Protein AF-A0A1Z5JKB7-F1 (afdb_monomer_lite)

Foldseek 3Di:
DPPPVVVVVVPPDDPDPPPDDDDDDDDDDDDDDDDDPPPPDLFKFKFPPFQKTWDDKDKFWQAPPDDPPDDPGRDGHLKDWAFIKMKIKTKMFGAAKAPFFKWKWKKKDDPDQWDIDTQGQGHRPLPQPQKDFDPPDRQDDPNIGGGHMIMGIDIDTTHHGPDPDTDIDRIDMWMAMDRDSPDQARDRMIIPDPRHPDPDDDDDDDDPPPPCPVVNVVVCVVVVVVVVVVVVVVVVVVVVVVVVVVPPPDPPDDDDDDDDDDDDDDDDDDDDDDDDDDDDDDDD

Structure (mmCIF, N/CA/C/O backbone):
data_AF-A0A1Z5JKB7-F1
#
_entry.id   AF-A0A1Z5JKB7-F1
#
loop_
_atom_site.group_PDB
_atom_site.id
_atom_site.type_symbol
_atom_site.label_atom_id
_atom_site.label_alt_id
_atom_site.label_comp_id
_atom_site.label_asym_id
_atom_site.label_entity_id
_atom_site.label_seq_id
_atom_site.pdbx_PDB_ins_code
_atom_site.Cartn_x
_atom_site.Cartn_y
_atom_site.Cartn_z
_atom_site.occupancy
_atom_site.B_iso_or_equiv
_atom_site.auth_seq_id
_atom_site.auth_comp_id
_atom_site.auth_asym_id
_atom_site.auth_atom_id
_atom_site.pdbx_PDB_model_num
ATOM 1 N N . MET A 1 1 ? -33.210 53.120 20.279 1.00 45.72 1 MET A N 1
ATOM 2 C CA . MET A 1 1 ? -31.983 52.308 20.091 1.00 45.72 1 MET A CA 1
ATOM 3 C C . MET A 1 1 ? -32.194 50.832 20.483 1.00 45.72 1 MET A C 1
ATOM 5 O O . MET A 1 1 ? -31.422 50.298 21.261 1.00 45.72 1 MET A O 1
ATOM 9 N N . LYS A 1 2 ? -33.222 50.142 19.957 1.00 41.69 2 LYS A N 1
ATOM 10 C CA . LYS A 1 2 ? -33.449 48.694 20.209 1.00 41.69 2 LYS A CA 1
ATOM 11 C C . LYS A 1 2 ? -33.305 47.807 18.960 1.00 41.69 2 LYS A C 1
ATOM 13 O O . LYS A 1 2 ? -33.283 46.594 19.084 1.00 41.69 2 LYS A O 1
ATOM 18 N N . PHE A 1 3 ? -33.126 48.397 17.776 1.00 38.72 3 PHE A N 1
ATOM 19 C CA . PHE A 1 3 ? -33.040 47.658 16.507 1.00 38.72 3 PHE A CA 1
ATOM 20 C C . PHE A 1 3 ? -31.617 47.275 16.073 1.00 38.72 3 PHE A C 1
ATOM 22 O O . PHE A 1 3 ? -31.457 46.490 15.149 1.00 38.72 3 PHE A O 1
ATOM 29 N N . VAL A 1 4 ? -30.575 47.783 16.742 1.00 44.25 4 VAL A N 1
ATOM 30 C CA . VAL A 1 4 ? -29.177 47.506 16.351 1.00 44.25 4 VAL A CA 1
ATOM 31 C C . VAL A 1 4 ? -28.649 46.206 16.978 1.00 44.25 4 VAL A C 1
ATOM 33 O O . VAL A 1 4 ? -27.762 45.572 16.422 1.00 44.25 4 VAL A O 1
ATOM 36 N N . HIS A 1 5 ? -29.237 45.744 18.087 1.00 38.50 5 HIS A N 1
ATOM 37 C CA . HIS A 1 5 ? -28.799 44.513 18.761 1.00 38.50 5 HIS A CA 1
ATOM 38 C C . HIS A 1 5 ? -29.350 43.215 18.144 1.00 38.50 5 HIS A C 1
ATOM 40 O O . HIS A 1 5 ? -28.781 42.156 18.379 1.00 38.50 5 HIS A O 1
ATOM 46 N N . GLN A 1 6 ? -30.405 43.270 17.321 1.00 39.75 6 GLN A N 1
ATOM 47 C CA . GLN A 1 6 ? -30.942 42.074 16.651 1.00 39.75 6 GLN A CA 1
ATOM 48 C C . GLN A 1 6 ? -30.255 41.755 15.314 1.00 39.75 6 GLN A C 1
ATOM 50 O O . GLN A 1 6 ? -30.327 40.621 14.853 1.00 39.75 6 GLN A O 1
ATOM 55 N N . ALA A 1 7 ? -29.542 42.714 14.715 1.00 39.81 7 ALA A N 1
ATOM 56 C CA . ALA A 1 7 ? -28.828 42.494 13.455 1.00 39.81 7 ALA A CA 1
ATOM 57 C C . ALA A 1 7 ? -27.469 41.792 13.641 1.00 39.81 7 ALA A C 1
ATOM 59 O O . ALA A 1 7 ? -26.985 41.153 12.713 1.00 39.81 7 ALA A O 1
ATOM 60 N N . LEU A 1 8 ? -26.864 41.866 14.834 1.00 39.97 8 LEU A N 1
ATOM 61 C CA . LEU A 1 8 ? -25.552 41.261 15.095 1.00 39.97 8 LEU A CA 1
ATOM 62 C C . LEU A 1 8 ? -25.612 39.776 15.490 1.00 39.97 8 LEU A C 1
ATOM 64 O O . LEU A 1 8 ? -24.613 39.081 15.343 1.00 39.97 8 LEU A O 1
ATOM 68 N N . LEU A 1 9 ? -26.768 39.263 15.931 1.00 37.25 9 LEU A N 1
ATOM 69 C CA . LEU A 1 9 ? -26.901 37.854 16.332 1.00 37.25 9 LEU A CA 1
ATOM 70 C C . LEU A 1 9 ? -27.217 36.887 15.173 1.00 37.25 9 LEU A C 1
ATOM 72 O O . LEU A 1 9 ? -27.186 35.679 15.374 1.00 37.25 9 LEU A O 1
ATOM 76 N N . SER A 1 10 ? -27.496 37.385 13.963 1.00 41.38 10 SER A N 1
ATOM 77 C CA . SER A 1 10 ? -27.829 36.540 12.799 1.00 41.38 10 SER A CA 1
ATOM 78 C C . SER A 1 10 ? -26.633 36.229 11.881 1.00 41.38 10 SER A C 1
ATOM 80 O O . SER A 1 10 ? -26.788 35.527 10.889 1.00 41.38 10 SER A O 1
ATOM 82 N N . LEU A 1 11 ? -25.425 36.707 12.208 1.00 39.72 11 LEU A N 1
ATOM 83 C CA . LEU A 1 11 ? -24.223 36.557 11.369 1.00 39.72 11 LEU A CA 1
ATOM 84 C C . LEU A 1 11 ? -23.353 35.326 11.719 1.00 39.72 11 LEU A C 1
ATOM 86 O O . LEU A 1 11 ? -22.200 35.262 11.308 1.00 39.72 11 LEU A O 1
ATOM 90 N N . VAL A 1 12 ? -23.862 34.358 12.495 1.00 44.09 12 VAL A N 1
ATOM 91 C CA . VAL A 1 12 ? -23.062 33.203 12.977 1.00 44.09 12 VAL A CA 1
ATOM 92 C C . VAL A 1 12 ? -23.549 31.842 12.451 1.00 44.09 12 VAL A C 1
ATOM 94 O O . VAL A 1 12 ? -22.922 30.823 12.716 1.00 44.09 12 VAL A O 1
ATOM 97 N N . VAL A 1 13 ? -24.594 31.773 11.619 1.00 44.12 13 VAL A N 1
ATOM 98 C CA . VAL A 1 13 ? -25.045 30.485 11.051 1.00 44.12 13 VAL A CA 1
ATOM 99 C C . VAL A 1 13 ? -25.130 30.557 9.531 1.00 44.12 13 VAL A C 1
ATOM 101 O O . VAL A 1 13 ? -26.194 30.744 8.954 1.00 44.12 13 VAL A O 1
ATOM 104 N N . LEU A 1 14 ? -23.984 30.396 8.872 1.00 37.66 14 LEU A N 1
ATOM 105 C CA . LEU A 1 14 ? -23.926 30.026 7.458 1.00 37.66 14 LEU A CA 1
ATOM 106 C C . LEU A 1 14 ? -22.714 29.119 7.234 1.00 37.66 14 LEU A C 1
ATOM 108 O O . LEU A 1 14 ? -21.674 29.511 6.713 1.00 37.66 14 LEU A O 1
ATOM 112 N N . VAL A 1 15 ? -22.867 27.869 7.673 1.00 38.03 15 VAL A N 1
ATOM 113 C CA . VAL A 1 15 ? -22.091 26.748 7.142 1.00 38.03 15 VAL A CA 1
ATOM 114 C C . VAL A 1 15 ? -22.583 26.548 5.710 1.00 38.03 15 VAL A C 1
ATOM 116 O O . VAL A 1 15 ? -23.653 25.987 5.486 1.00 38.03 15 VAL A O 1
ATOM 119 N N . VAL A 1 16 ? -21.850 27.083 4.733 1.00 37.47 16 VAL A N 1
ATOM 120 C CA . VAL A 1 16 ? -22.107 26.798 3.319 1.00 37.47 16 VAL A CA 1
ATOM 121 C C . VAL A 1 16 ? -21.547 25.414 3.021 1.00 37.47 16 VAL A C 1
ATOM 123 O O . VAL A 1 16 ? -20.343 25.231 2.850 1.00 37.47 16 VAL A O 1
ATOM 126 N N . SER A 1 17 ? -22.440 24.435 2.938 1.00 37.09 17 SER A N 1
ATOM 127 C CA . SER A 1 17 ? -22.201 23.180 2.235 1.00 37.09 17 SER A CA 1
ATOM 128 C C . SER A 1 17 ? -22.034 23.500 0.747 1.00 37.09 17 SER A C 1
ATOM 130 O O . SER A 1 17 ? -23.018 23.698 0.035 1.00 37.09 17 SER A O 1
ATOM 132 N N . VAL A 1 18 ? -20.798 23.593 0.256 1.00 34.19 18 VAL A N 1
ATOM 133 C CA . VAL A 1 18 ? -20.542 23.665 -1.189 1.00 34.19 18 VAL A CA 1
ATOM 134 C C . VAL A 1 18 ? -20.738 22.264 -1.767 1.00 34.19 18 VAL A C 1
ATOM 136 O O . VAL A 1 18 ? -19.833 21.437 -1.756 1.00 34.19 18 VAL A O 1
ATOM 139 N N . SER A 1 19 ? -21.947 21.991 -2.259 1.00 33.25 19 SER A N 1
ATOM 140 C CA . SER A 1 19 ? -22.197 20.914 -3.217 1.00 33.25 19 SER A CA 1
ATOM 141 C C . SER A 1 19 ? -21.976 21.488 -4.616 1.00 33.25 19 SER A C 1
ATOM 143 O O . SER A 1 19 ? -22.809 22.226 -5.143 1.00 33.25 19 SER A O 1
ATOM 145 N N . GLY A 1 20 ? -20.799 21.227 -5.182 1.00 29.25 20 GLY A N 1
ATOM 146 C CA . GLY A 1 20 ? -20.471 21.591 -6.556 1.00 29.25 20 GLY A CA 1
ATOM 147 C C . GLY A 1 20 ? -21.131 20.619 -7.528 1.00 29.25 20 GLY A C 1
ATOM 148 O O . GLY A 1 20 ? -20.609 19.536 -7.770 1.00 29.25 20 GLY A O 1
ATOM 149 N N . ASN A 1 21 ? -22.276 21.016 -8.078 1.00 33.28 21 ASN A N 1
ATOM 150 C CA . ASN A 1 21 ? -22.885 20.400 -9.251 1.00 33.28 21 ASN A CA 1
ATOM 151 C C . ASN A 1 21 ? -22.283 21.068 -10.498 1.00 33.28 21 ASN A C 1
ATOM 153 O O . ASN A 1 21 ? -22.490 22.264 -10.692 1.00 33.28 21 ASN A O 1
ATOM 157 N N . ASN A 1 22 ? -21.534 20.333 -11.323 1.00 31.94 22 ASN A N 1
ATOM 158 C CA . ASN A 1 22 ? -20.997 20.853 -12.583 1.00 31.94 22 ASN A CA 1
ATOM 159 C C . ASN A 1 22 ? -21.476 19.995 -13.756 1.00 31.94 22 ASN A C 1
ATOM 161 O O . ASN A 1 22 ? -20.981 18.896 -13.996 1.00 31.94 22 ASN A O 1
ATOM 165 N N . ASN A 1 23 ? -22.448 20.549 -14.482 1.00 35.75 23 ASN A N 1
ATOM 166 C CA . ASN A 1 23 ? -22.837 20.115 -15.816 1.00 35.75 23 ASN A CA 1
ATOM 167 C C . ASN A 1 23 ? -21.774 20.531 -16.843 1.00 35.75 23 ASN A C 1
ATOM 169 O O . ASN A 1 23 ? -21.088 21.540 -16.687 1.00 35.75 23 ASN A O 1
ATOM 173 N N . GLY A 1 24 ? -21.645 19.703 -17.875 1.00 31.98 24 GLY A N 1
ATOM 174 C CA . GLY A 1 24 ? -20.484 19.635 -18.748 1.00 31.98 24 GLY A CA 1
ATOM 175 C C . GLY A 1 24 ? -20.291 20.753 -19.767 1.00 31.98 24 GLY A C 1
ATOM 176 O O . GLY A 1 24 ? -21.177 21.547 -20.064 1.00 31.98 24 GLY A O 1
ATOM 177 N N . TYR A 1 25 ? -19.104 20.698 -20.368 1.00 28.53 25 TYR A N 1
ATOM 178 C CA . TYR A 1 25 ? -18.805 21.200 -21.702 1.00 28.53 25 TYR A CA 1
ATOM 179 C C . TYR A 1 25 ? -17.831 20.221 -22.363 1.00 28.53 25 TYR A C 1
ATOM 181 O O . TYR A 1 25 ? -16.709 20.033 -21.897 1.00 28.53 25 TYR A O 1
ATOM 189 N N . GLY A 1 26 ? -18.291 19.564 -23.427 1.00 31.30 26 GLY A N 1
ATOM 190 C CA . GLY A 1 26 ? -17.445 18.806 -24.342 1.00 31.30 26 GLY A CA 1
ATOM 191 C C . GLY A 1 26 ? -16.949 19.684 -25.492 1.00 31.30 26 GLY A C 1
ATOM 192 O O . GLY A 1 26 ? -17.639 20.619 -25.891 1.00 31.30 26 GLY A O 1
ATOM 193 N N . ASN A 1 27 ? -15.757 19.368 -26.006 1.00 30.33 27 ASN A N 1
ATOM 194 C CA . ASN A 1 27 ? -15.405 19.258 -27.434 1.00 30.33 27 ASN A CA 1
ATOM 195 C C . ASN A 1 27 ? -13.897 18.963 -27.550 1.00 30.33 27 ASN A C 1
ATOM 197 O O . ASN A 1 27 ? -13.070 19.688 -27.011 1.00 30.33 27 ASN A O 1
ATOM 201 N N . TYR A 1 28 ? -13.535 17.764 -28.011 1.00 31.02 28 TYR A N 1
ATOM 202 C CA . TYR A 1 28 ? -13.146 17.429 -29.394 1.00 31.02 28 TYR A CA 1
ATOM 203 C C . TYR A 1 28 ? -11.836 18.082 -29.866 1.00 31.02 28 TYR A C 1
ATOM 205 O O . TYR A 1 28 ? -11.828 19.196 -30.376 1.00 31.02 28 TYR A O 1
ATOM 213 N N . TYR A 1 29 ? -10.752 17.301 -29.812 1.00 28.06 29 TYR A N 1
ATOM 214 C CA . TYR A 1 29 ? -9.720 17.288 -30.850 1.00 28.06 29 TYR A CA 1
ATOM 215 C C . TYR A 1 29 ? -9.435 15.831 -31.218 1.00 28.06 29 TYR A C 1
ATOM 217 O O . TYR A 1 29 ? -8.906 15.056 -30.425 1.00 28.06 29 TYR A O 1
ATOM 225 N N . ASN A 1 30 ? -9.865 15.468 -32.424 1.00 36.34 30 ASN A N 1
ATOM 226 C CA . ASN A 1 30 ? -9.589 14.206 -33.089 1.00 36.34 30 ASN A CA 1
ATOM 227 C C . ASN A 1 30 ? -8.333 14.403 -33.946 1.00 36.34 30 ASN A C 1
ATOM 229 O O . ASN A 1 30 ? -8.314 15.304 -34.780 1.00 36.34 30 ASN A O 1
ATOM 233 N N . ASN A 1 31 ? -7.307 13.577 -33.753 1.00 34.78 31 ASN A N 1
ATOM 234 C CA . ASN A 1 31 ? -6.288 13.350 -34.770 1.00 34.78 31 ASN A CA 1
ATOM 235 C C . ASN A 1 31 ? -5.910 11.868 -34.771 1.00 34.78 31 ASN A C 1
ATOM 237 O O . ASN A 1 31 ? -5.367 11.334 -33.806 1.00 34.78 31 ASN A O 1
ATOM 241 N N . ASN A 1 32 ? -6.250 11.230 -35.887 1.00 38.94 32 ASN A N 1
ATOM 242 C CA . ASN A 1 32 ? -5.933 9.858 -36.241 1.00 38.94 32 ASN A CA 1
ATOM 243 C C . ASN A 1 32 ? -4.420 9.614 -36.236 1.00 38.94 32 ASN A C 1
ATOM 245 O O . ASN A 1 32 ? -3.675 10.316 -36.919 1.00 38.94 32 ASN A O 1
ATOM 249 N N . GLY A 1 33 ? -3.984 8.554 -35.557 1.00 31.33 33 GLY A N 1
ATOM 250 C CA . GLY A 1 33 ? -2.608 8.077 -35.641 1.00 31.33 33 GLY A CA 1
ATOM 251 C C . GLY A 1 33 ? -2.323 6.930 -34.681 1.00 31.33 33 GLY A C 1
ATOM 252 O O . GLY A 1 33 ? -1.861 7.164 -33.577 1.00 31.33 33 GLY A O 1
ATOM 253 N N . GLN A 1 34 ? -2.559 5.705 -35.161 1.00 31.06 34 GLN A N 1
ATOM 254 C CA . GLN A 1 34 ? -2.145 4.419 -34.583 1.00 31.06 34 GLN A CA 1
ATOM 255 C C . GLN A 1 34 ? -2.860 3.969 -33.299 1.00 31.06 34 GLN A C 1
ATOM 257 O O . GLN A 1 34 ? -2.741 4.551 -32.227 1.00 31.06 34 GLN A O 1
ATOM 262 N N . SER A 1 35 ? -3.560 2.837 -33.425 1.00 35.25 35 SER A N 1
ATOM 263 C CA . SER A 1 35 ? -4.080 2.012 -32.335 1.00 35.25 35 SER A CA 1
ATOM 264 C C . SER A 1 35 ? -2.956 1.525 -31.413 1.00 35.25 35 SER A C 1
ATOM 266 O O . SER A 1 35 ? -2.527 0.378 -31.482 1.00 35.25 35 SER A O 1
ATOM 268 N N . ALA A 1 36 ? -2.498 2.386 -30.512 1.00 33.16 36 ALA A N 1
ATOM 269 C CA . ALA A 1 36 ? -2.023 1.958 -29.212 1.00 33.16 36 ALA A CA 1
ATOM 270 C C . ALA A 1 36 ? -3.269 1.842 -28.334 1.00 33.16 36 ALA A C 1
ATOM 272 O O . ALA A 1 36 ? -3.997 2.817 -28.159 1.00 33.16 36 ALA A O 1
ATOM 273 N N . SER A 1 37 ? -3.553 0.638 -27.838 1.00 32.81 37 SER A N 1
ATOM 274 C CA . SER A 1 37 ? -4.519 0.408 -26.765 1.00 32.81 37 SER A CA 1
ATOM 275 C C . SER A 1 37 ? -4.311 1.476 -25.688 1.00 32.81 37 SER A C 1
ATOM 277 O O . SER A 1 37 ? -3.350 1.392 -24.922 1.00 32.81 37 SER A O 1
ATOM 279 N N . ASN A 1 38 ? -5.191 2.479 -25.658 1.00 32.44 38 ASN A N 1
ATOM 280 C CA . ASN A 1 38 ? -5.304 3.452 -24.584 1.00 32.44 38 ASN A CA 1
ATOM 281 C C . ASN A 1 38 ? -5.567 2.639 -23.314 1.00 32.44 38 ASN A C 1
ATOM 283 O O . ASN A 1 38 ? -6.704 2.264 -23.039 1.00 32.44 38 ASN A O 1
ATOM 287 N N . LYS A 1 39 ? -4.503 2.287 -22.580 1.00 35.44 39 LYS A N 1
ATOM 288 C CA . LYS A 1 39 ? -4.610 1.799 -21.209 1.00 35.44 39 LYS A CA 1
ATOM 289 C C . LYS A 1 39 ? -5.158 2.976 -20.420 1.00 35.44 39 LYS A C 1
ATOM 291 O O . LYS A 1 39 ? -4.423 3.874 -20.017 1.00 35.44 39 LYS A O 1
ATOM 296 N N . THR A 1 40 ? -6.479 2.982 -20.327 1.00 33.78 40 THR A N 1
ATOM 297 C CA . THR A 1 40 ? -7.302 3.828 -19.484 1.00 33.78 40 THR A CA 1
ATOM 298 C C . THR A 1 40 ? -6.616 3.971 -18.133 1.00 33.78 40 THR A C 1
ATOM 300 O O . THR A 1 40 ? -6.117 2.983 -17.588 1.00 33.78 40 THR A O 1
ATOM 303 N N . TYR A 1 41 ? -6.535 5.209 -17.645 1.00 37.78 41 TYR A N 1
ATOM 304 C CA . TYR A 1 41 ? -6.107 5.555 -16.294 1.00 37.78 41 TYR A CA 1
ATOM 305 C C . TYR A 1 41 ? -6.546 4.460 -15.319 1.00 37.78 41 TYR A C 1
ATOM 307 O O . TYR A 1 41 ? -7.733 4.159 -15.261 1.00 37.78 41 TYR A O 1
ATOM 315 N N . SER A 1 42 ? -5.585 3.820 -14.644 1.00 48.53 42 SER A N 1
ATOM 316 C CA . SER A 1 42 ? -5.836 2.712 -13.717 1.00 48.53 42 SER A CA 1
ATOM 317 C C . SER A 1 42 ? -6.848 3.165 -12.670 1.00 48.53 42 SER A C 1
ATOM 319 O O . SER A 1 42 ? -6.487 3.878 -11.737 1.00 48.53 42 SER A O 1
ATOM 321 N N . GLU A 1 43 ? -8.110 2.789 -12.854 1.00 61.12 43 GLU A N 1
ATOM 322 C CA . GLU A 1 43 ? -9.184 3.107 -11.926 1.00 61.12 43 GLU A CA 1
ATOM 323 C C . GLU A 1 43 ? -8.841 2.479 -10.574 1.00 61.12 43 GLU A C 1
ATOM 325 O O . GLU A 1 43 ? -8.573 1.280 -10.479 1.00 61.12 43 GLU A O 1
ATOM 330 N N . PHE A 1 44 ? -8.773 3.316 -9.541 1.00 73.25 44 PHE A N 1
ATOM 331 C CA . PHE A 1 44 ? -8.608 2.857 -8.172 1.00 73.25 44 PHE A CA 1
ATOM 332 C C . PHE A 1 44 ? -9.892 2.137 -7.754 1.00 73.25 44 PHE A C 1
ATOM 334 O O . PHE A 1 44 ? -10.972 2.727 -7.781 1.00 73.25 44 PHE A O 1
ATOM 341 N N . SER A 1 45 ? -9.775 0.858 -7.406 1.00 78.50 45 SER A N 1
ATOM 342 C CA . SER A 1 45 ? -10.905 0.015 -7.015 1.00 78.50 45 SER A CA 1
ATOM 343 C C . SER A 1 45 ? -10.627 -0.618 -5.665 1.00 78.50 45 SER A C 1
ATOM 345 O O . SER A 1 45 ? -9.524 -1.099 -5.433 1.00 78.50 45 SER A O 1
ATOM 347 N N . VAL A 1 46 ? -11.637 -0.687 -4.807 1.00 83.12 46 VAL A N 1
ATOM 348 C CA . VAL A 1 46 ? -11.556 -1.296 -3.472 1.00 83.12 46 VAL A CA 1
ATOM 349 C C . VAL A 1 46 ? -12.524 -2.469 -3.369 1.00 83.12 46 VAL A C 1
ATOM 351 O O . VAL A 1 46 ? -13.535 -2.491 -4.071 1.00 83.12 46 VAL A O 1
ATOM 354 N N . CYS A 1 47 ? -12.225 -3.448 -2.516 1.00 82.75 47 CYS A N 1
ATOM 355 C CA . CYS A 1 47 ? -13.190 -4.499 -2.188 1.00 82.75 47 CYS A CA 1
ATOM 356 C C . CYS A 1 47 ? -14.418 -3.879 -1.489 1.00 82.75 47 CYS A C 1
ATOM 358 O O . CYS A 1 47 ? -14.263 -3.046 -0.597 1.00 82.75 47 CYS A O 1
ATOM 360 N N . SER A 1 48 ? -15.632 -4.269 -1.888 1.00 78.81 48 SER A N 1
ATOM 361 C CA . SER A 1 48 ? -16.874 -3.840 -1.229 1.00 78.81 48 SER A CA 1
ATOM 362 C C . SER A 1 48 ? -17.062 -4.536 0.120 1.00 78.81 48 SER A C 1
ATOM 364 O O . SER A 1 48 ? -16.641 -5.679 0.272 1.00 78.81 48 SER A O 1
ATOM 366 N N . ASP A 1 49 ? -17.738 -3.871 1.063 1.00 77.38 49 ASP A N 1
ATOM 367 C CA . ASP A 1 49 ? -18.122 -4.426 2.373 1.00 77.38 49 ASP A CA 1
ATOM 368 C C . ASP A 1 49 ? -16.966 -5.067 3.167 1.00 77.38 49 ASP A C 1
ATOM 370 O O . ASP A 1 49 ? -17.136 -6.075 3.850 1.00 77.38 49 ASP A O 1
ATOM 374 N N . SER A 1 50 ? -15.776 -4.464 3.098 1.00 87.62 50 SER A N 1
ATOM 375 C CA . SER A 1 50 ? -14.580 -4.945 3.788 1.00 87.62 50 SER A CA 1
ATOM 376 C C . SER A 1 50 ? -14.434 -4.395 5.216 1.00 87.62 50 SER A C 1
ATOM 378 O O . SER A 1 50 ? -14.923 -3.312 5.550 1.00 87.62 50 SER A O 1
ATOM 380 N N . LEU A 1 51 ? -13.722 -5.138 6.073 1.00 90.56 51 LEU A N 1
ATOM 381 C CA . LEU A 1 51 ? -13.309 -4.669 7.407 1.00 90.56 51 LEU A CA 1
ATOM 382 C C . LEU A 1 51 ? -12.161 -3.656 7.322 1.00 90.56 51 LEU A C 1
ATOM 384 O O . LEU A 1 51 ? -12.033 -2.780 8.182 1.00 90.56 51 LEU A O 1
ATOM 388 N N . ILE A 1 52 ? -11.348 -3.775 6.273 1.00 94.06 52 ILE A N 1
ATOM 389 C CA . ILE A 1 52 ? -10.244 -2.885 5.945 1.00 94.06 52 ILE A CA 1
ATOM 390 C C . ILE A 1 52 ? -10.530 -2.228 4.595 1.00 94.06 52 ILE A C 1
ATOM 392 O O . ILE A 1 52 ? -10.644 -2.903 3.568 1.00 94.06 52 ILE A O 1
ATOM 396 N N . THR A 1 53 ? -10.635 -0.904 4.583 1.00 93.62 53 THR A N 1
ATOM 397 C CA . THR A 1 53 ? -10.849 -0.106 3.369 1.00 93.62 53 THR A CA 1
ATOM 398 C C . THR A 1 53 ? -9.564 0.629 3.024 1.00 93.62 53 THR A C 1
ATOM 400 O O . THR A 1 53 ? -8.991 1.307 3.872 1.00 93.62 53 THR A O 1
ATOM 403 N N . VAL A 1 54 ? -9.091 0.501 1.785 1.00 92.31 54 VAL A N 1
ATOM 404 C CA . VAL A 1 54 ? -7.982 1.324 1.288 1.00 92.31 54 VAL A CA 1
ATOM 405 C C . VAL A 1 54 ? -8.569 2.632 0.773 1.00 92.31 54 VAL A C 1
ATOM 407 O O . VAL A 1 54 ? -9.409 2.607 -0.117 1.00 92.31 54 VAL A O 1
ATOM 410 N N . ASP A 1 55 ? -8.122 3.764 1.302 1.00 89.25 55 ASP A N 1
ATOM 411 C CA . ASP A 1 55 ? -8.632 5.079 0.900 1.00 89.25 55 ASP A CA 1
ATOM 412 C C . ASP A 1 55 ? -7.749 5.720 -0.166 1.00 89.25 55 ASP A C 1
ATOM 414 O O . ASP A 1 55 ? -8.231 6.346 -1.106 1.00 89.25 55 ASP A O 1
ATOM 418 N N . GLU A 1 56 ? -6.433 5.588 -0.003 1.00 88.44 56 GLU A N 1
ATOM 419 C CA . GLU A 1 56 ? -5.449 6.186 -0.898 1.00 88.44 56 GLU A CA 1
ATOM 420 C C . GLU A 1 56 ? -4.360 5.158 -1.181 1.00 88.44 56 GLU A C 1
ATOM 422 O O . GLU A 1 56 ? -3.841 4.513 -0.269 1.00 88.44 56 GLU A O 1
ATOM 427 N N . LEU A 1 57 ? -3.991 5.022 -2.451 1.00 88.56 57 LEU A N 1
ATOM 428 C CA . LEU A 1 57 ? -2.886 4.185 -2.890 1.00 88.56 57 LEU A CA 1
ATOM 429 C C . LEU A 1 57 ? -2.148 4.913 -4.004 1.00 88.56 57 LEU A C 1
ATOM 431 O O . LEU A 1 57 ? -2.728 5.256 -5.032 1.00 88.56 57 LEU A O 1
ATOM 435 N N . SER A 1 58 ? -0.863 5.155 -3.796 1.00 86.56 58 SER A N 1
ATOM 436 C CA . SER A 1 58 ? -0.017 5.819 -4.777 1.00 86.56 58 SER A CA 1
ATOM 437 C C . SER A 1 58 ? 1.342 5.151 -4.862 1.00 86.56 58 SER A C 1
ATOM 439 O O . SER A 1 58 ? 1.847 4.559 -3.906 1.00 86.56 58 SER A O 1
ATOM 441 N N . ILE A 1 59 ? 1.930 5.254 -6.044 1.00 87.62 59 ILE A N 1
ATOM 442 C CA . ILE A 1 59 ? 3.251 4.738 -6.344 1.00 87.62 59 ILE A CA 1
ATOM 443 C C . ILE A 1 59 ? 4.027 5.793 -7.104 1.00 87.62 59 ILE A C 1
ATOM 445 O O . ILE A 1 59 ? 3.499 6.447 -8.003 1.00 87.62 59 ILE A O 1
ATOM 449 N N . THR A 1 60 ? 5.287 5.963 -6.729 1.00 87.81 60 THR A N 1
ATOM 450 C CA . THR A 1 60 ? 6.188 6.875 -7.419 1.00 87.81 60 THR A CA 1
ATOM 451 C C . THR A 1 60 ? 7.559 6.252 -7.620 1.00 87.81 60 THR A C 1
ATOM 453 O O . THR A 1 60 ? 7.953 5.355 -6.879 1.00 87.81 60 THR A O 1
ATOM 456 N N . CYS A 1 61 ? 8.293 6.734 -8.617 1.00 86.31 61 CYS A N 1
ATOM 457 C CA . CYS A 1 61 ? 9.588 6.205 -9.019 1.00 86.31 61 CYS A CA 1
ATOM 458 C C . CYS A 1 61 ? 10.659 7.288 -9.087 1.00 86.31 61 CYS A C 1
ATOM 460 O O . CYS A 1 61 ? 10.406 8.445 -9.434 1.00 86.31 61 CYS A O 1
ATOM 462 N N . ASP A 1 62 ? 11.882 6.892 -8.767 1.00 85.31 62 ASP A N 1
ATOM 463 C CA . ASP A 1 62 ? 13.107 7.667 -8.950 1.00 85.31 62 ASP A CA 1
ATOM 464 C C . ASP A 1 62 ? 13.664 7.401 -10.365 1.00 85.31 62 ASP A C 1
ATOM 466 O O . ASP A 1 62 ? 14.735 6.826 -10.526 1.00 85.31 62 ASP A O 1
ATOM 470 N N . SER A 1 63 ? 12.872 7.727 -11.399 1.00 71.00 63 SER A N 1
ATOM 471 C CA . SER A 1 63 ? 13.200 7.396 -12.794 1.00 71.00 63 SER A CA 1
ATOM 472 C C . SER A 1 63 ? 14.008 8.496 -13.484 1.00 71.00 63 SER A C 1
ATOM 474 O O . SER A 1 63 ? 13.555 9.652 -13.520 1.00 71.00 63 SER A O 1
ATOM 476 N N . PRO A 1 64 ? 15.148 8.172 -14.120 1.00 61.59 64 PRO A N 1
ATOM 477 C CA . PRO A 1 64 ? 15.872 9.105 -14.966 1.00 61.59 64 PRO A CA 1
ATOM 478 C C . PRO A 1 64 ? 15.010 9.608 -16.135 1.00 61.59 64 PRO A C 1
ATOM 480 O O . PRO A 1 64 ? 14.737 8.874 -17.085 1.00 61.59 64 PRO A O 1
ATOM 483 N N . GLY A 1 65 ? 14.569 10.871 -16.088 1.00 54.28 65 GLY A N 1
ATOM 484 C CA . GLY A 1 65 ? 13.909 11.536 -17.224 1.00 54.28 65 GLY A CA 1
ATOM 485 C C . GLY A 1 65 ? 12.601 12.279 -16.944 1.00 54.28 65 GLY A C 1
ATOM 486 O O . GLY A 1 65 ? 12.070 12.899 -17.862 1.00 54.28 65 GLY A O 1
ATOM 487 N N . THR A 1 66 ? 12.087 12.285 -15.713 1.00 47.84 66 THR A N 1
ATOM 488 C CA . THR A 1 66 ? 10.963 13.154 -15.316 1.00 47.84 66 THR A CA 1
ATOM 489 C C . THR A 1 66 ? 11.478 14.290 -14.439 1.00 47.84 66 THR A C 1
ATOM 491 O O . THR A 1 66 ? 11.686 14.139 -13.234 1.00 47.84 66 THR A O 1
ATOM 494 N N . TYR A 1 67 ? 11.767 15.425 -15.069 1.00 47.03 67 TYR A N 1
ATOM 495 C CA . TYR A 1 67 ? 12.304 16.597 -14.390 1.00 47.03 67 TYR A CA 1
ATOM 496 C C . TYR A 1 67 ? 11.229 17.277 -13.539 1.00 47.03 67 TYR A C 1
ATOM 498 O O . TYR A 1 67 ? 10.237 17.771 -14.068 1.00 47.03 67 TYR A O 1
ATOM 506 N N . TYR A 1 68 ? 11.489 17.413 -12.239 1.00 46.72 68 TYR A N 1
ATOM 507 C CA . TYR A 1 68 ? 11.025 18.590 -11.511 1.00 46.72 68 TYR A CA 1
ATOM 508 C C . TYR A 1 68 ? 12.108 19.658 -11.697 1.00 46.72 68 TYR A C 1
ATOM 510 O O . TYR A 1 68 ? 13.253 19.458 -11.278 1.00 46.72 68 TYR A O 1
ATOM 518 N N . TYR A 1 69 ? 11.786 20.734 -12.419 1.00 41.28 69 TYR A N 1
ATOM 519 C CA . TYR A 1 69 ? 12.723 21.811 -12.755 1.00 41.28 69 TYR A CA 1
ATOM 520 C C . TYR A 1 69 ? 13.547 22.237 -11.521 1.00 41.28 69 TYR A C 1
ATOM 522 O O . TYR A 1 69 ? 12.989 22.659 -10.512 1.00 41.28 69 TYR A O 1
ATOM 530 N N . GLY A 1 70 ? 14.880 22.125 -11.609 1.00 41.25 70 GLY A N 1
ATOM 531 C CA . GLY A 1 70 ? 15.816 22.804 -10.700 1.00 41.25 70 GLY A CA 1
ATOM 532 C C . GLY A 1 70 ? 16.576 21.980 -9.649 1.00 41.25 70 GLY A C 1
ATOM 533 O O . GLY A 1 70 ? 17.391 22.574 -8.953 1.00 41.25 70 GLY A O 1
ATOM 534 N N . SER A 1 71 ? 16.387 20.658 -9.508 1.00 50.78 71 SER A N 1
ATOM 535 C CA . SER A 1 71 ? 17.039 19.899 -8.407 1.00 50.78 71 SER A CA 1
ATOM 536 C C . SER A 1 71 ? 18.120 18.880 -8.799 1.00 50.78 71 SER A C 1
ATOM 538 O O . SER A 1 71 ? 18.797 18.356 -7.915 1.00 50.78 71 SER A O 1
ATOM 540 N N . GLY A 1 72 ? 18.299 18.572 -10.091 1.00 50.97 72 GLY A N 1
ATOM 541 C CA . GLY A 1 72 ? 19.308 17.603 -10.557 1.00 50.97 72 GLY A CA 1
ATOM 542 C C . GLY A 1 72 ? 19.149 16.175 -10.004 1.00 50.97 72 GLY A C 1
ATOM 543 O O . GLY A 1 72 ? 20.051 15.358 -10.166 1.00 50.97 72 GLY A O 1
ATOM 544 N N . LYS A 1 73 ? 18.027 15.869 -9.336 1.00 50.59 73 LYS A N 1
ATOM 545 C CA . LYS A 1 73 ? 17.703 14.561 -8.756 1.00 50.59 73 LYS A CA 1
ATOM 546 C C . LYS A 1 73 ? 16.327 14.128 -9.250 1.00 50.59 73 LYS A C 1
ATOM 548 O O . LYS A 1 73 ? 15.374 14.900 -9.165 1.00 50.59 73 LYS A O 1
ATOM 553 N N . TYR A 1 74 ? 16.222 12.903 -9.745 1.00 60.44 74 TYR A N 1
ATOM 554 C CA . TYR A 1 74 ? 14.958 12.311 -10.167 1.00 60.44 74 TYR A CA 1
ATOM 555 C C . TYR A 1 74 ? 14.119 12.022 -8.918 1.00 60.44 74 TYR A C 1
ATOM 557 O O . TYR A 1 74 ? 14.609 11.423 -7.970 1.00 60.44 74 TYR A O 1
ATOM 565 N N . ARG A 1 75 ? 12.904 12.569 -8.801 1.00 66.38 75 ARG A N 1
ATOM 566 C CA . ARG A 1 75 ? 12.079 12.359 -7.599 1.00 66.38 75 ARG A CA 1
ATOM 567 C C . ARG A 1 75 ? 10.600 12.326 -7.953 1.00 66.38 75 ARG A C 1
ATOM 569 O O . ARG A 1 75 ? 10.090 13.265 -8.552 1.00 66.38 75 ARG A O 1
ATOM 576 N N . ASN A 1 76 ? 9.934 11.273 -7.484 1.00 73.38 76 ASN A N 1
ATOM 577 C CA . ASN A 1 76 ? 8.483 11.105 -7.440 1.00 73.38 76 ASN A CA 1
ATOM 578 C C . ASN A 1 76 ? 7.771 11.076 -8.815 1.00 73.38 76 ASN A C 1
ATOM 580 O O . ASN A 1 76 ? 6.714 11.675 -8.982 1.00 73.38 76 ASN A O 1
ATOM 584 N N . SER A 1 77 ? 8.343 10.381 -9.800 1.00 80.06 77 SER A N 1
ATOM 585 C CA . SER A 1 77 ? 7.720 10.148 -11.110 1.00 80.06 77 SER A CA 1
ATOM 586 C C . SER A 1 77 ? 6.543 9.175 -11.026 1.00 80.06 77 SER A C 1
ATOM 588 O O . SER A 1 77 ? 6.661 8.147 -10.369 1.00 8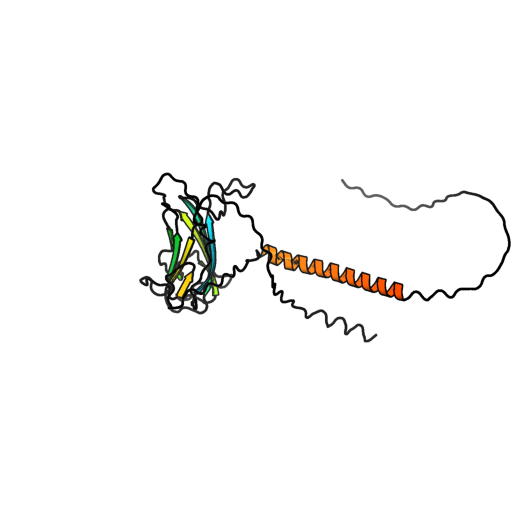0.06 77 SER A O 1
ATOM 590 N N . GLU A 1 78 ? 5.461 9.405 -11.773 1.00 79.56 78 GLU A N 1
ATOM 591 C CA . GLU A 1 78 ? 4.423 8.379 -12.007 1.00 79.56 78 GLU A CA 1
ATOM 592 C C . GLU A 1 78 ? 4.884 7.277 -12.979 1.00 79.56 78 GLU A C 1
ATOM 594 O O . GLU A 1 78 ? 4.265 6.222 -13.083 1.00 79.56 78 GLU A O 1
ATOM 599 N N . THR A 1 79 ? 5.936 7.551 -13.755 1.00 83.62 79 THR A N 1
ATOM 600 C CA . THR A 1 79 ? 6.480 6.646 -14.775 1.00 83.62 79 THR A CA 1
ATOM 601 C C . THR A 1 79 ? 7.805 6.058 -14.308 1.00 83.62 79 THR A C 1
ATOM 603 O O . THR A 1 79 ? 8.685 6.791 -13.856 1.00 83.62 79 THR A O 1
ATOM 606 N N . CYS A 1 80 ? 7.944 4.749 -14.457 1.00 85.62 80 CYS A N 1
ATOM 607 C CA . CYS A 1 80 ? 9.045 3.934 -13.967 1.00 85.62 80 CYS A CA 1
ATOM 608 C C . CYS A 1 80 ? 9.721 3.189 -15.120 1.00 85.62 80 CYS A C 1
ATOM 610 O O . CYS A 1 80 ? 9.152 3.043 -16.206 1.00 85.62 80 CYS A O 1
ATOM 612 N N . GLN A 1 81 ? 10.927 2.713 -14.851 1.00 88.62 81 GLN A N 1
ATOM 613 C CA . GLN A 1 81 ? 11.764 1.859 -15.683 1.00 88.62 81 GLN A CA 1
ATOM 614 C C . GLN A 1 81 ? 12.288 0.691 -14.834 1.00 88.62 81 GLN A C 1
ATOM 616 O O . GLN A 1 81 ? 12.214 0.715 -13.602 1.00 88.62 81 GLN A O 1
ATOM 621 N N . ALA A 1 82 ? 12.803 -0.351 -15.488 1.00 89.62 82 ALA A N 1
ATOM 622 C CA . ALA A 1 82 ? 13.460 -1.451 -14.787 1.00 89.62 82 ALA A CA 1
ATOM 623 C C . ALA A 1 82 ? 14.624 -0.936 -13.923 1.00 89.62 82 ALA A C 1
ATOM 625 O O . ALA A 1 82 ? 15.361 -0.041 -14.334 1.00 89.62 82 ALA A O 1
ATOM 626 N N . GLY A 1 83 ? 14.785 -1.502 -12.725 1.00 87.94 83 GLY A N 1
ATOM 627 C CA . GLY A 1 83 ? 15.809 -1.081 -11.766 1.00 87.94 83 GLY A CA 1
ATOM 628 C C . GLY A 1 83 ? 15.542 0.243 -11.037 1.00 87.94 83 GLY A C 1
ATOM 629 O O . GLY A 1 83 ? 16.309 0.587 -10.135 1.00 87.94 83 GLY A O 1
ATOM 630 N N . ASP A 1 84 ? 14.472 0.980 -11.362 1.00 89.31 84 ASP A N 1
ATOM 631 C CA . ASP A 1 84 ? 14.136 2.209 -10.639 1.00 89.31 84 ASP A CA 1
ATOM 632 C C . ASP A 1 84 ? 13.804 1.923 -9.172 1.00 89.31 84 ASP A C 1
ATOM 634 O O . ASP A 1 84 ? 13.164 0.921 -8.830 1.00 89.31 84 ASP A O 1
ATOM 638 N N . LYS A 1 85 ? 14.161 2.869 -8.297 1.00 90.75 85 LYS A N 1
ATOM 639 C CA . LYS A 1 85 ? 13.676 2.873 -6.917 1.00 90.75 85 LYS A CA 1
ATOM 640 C C . LYS A 1 85 ? 12.221 3.341 -6.889 1.00 90.75 85 LYS A C 1
ATOM 642 O O . LYS A 1 85 ? 11.939 4.509 -7.159 1.00 90.75 85 LYS A O 1
ATOM 647 N N . GLY A 1 86 ? 11.316 2.446 -6.519 1.00 90.12 86 GLY A N 1
ATOM 648 C CA . GLY A 1 86 ? 9.906 2.727 -6.291 1.00 90.12 86 GLY A CA 1
ATOM 649 C C . GLY A 1 86 ? 9.609 3.115 -4.841 1.00 90.12 86 GLY A C 1
ATOM 650 O O . GLY A 1 86 ? 10.333 2.752 -3.908 1.00 90.12 86 GLY A O 1
ATOM 651 N N . ARG A 1 87 ? 8.520 3.858 -4.643 1.00 91.88 87 ARG A N 1
ATOM 652 C CA . ARG A 1 87 ? 7.920 4.147 -3.338 1.00 91.88 87 ARG A CA 1
ATOM 653 C C . ARG A 1 87 ? 6.425 3.907 -3.402 1.00 91.88 87 ARG A C 1
ATOM 655 O O . ARG A 1 87 ? 5.774 4.495 -4.264 1.00 91.88 87 ARG A O 1
ATOM 662 N N . VAL A 1 88 ? 5.898 3.082 -2.504 1.00 91.56 88 VAL A N 1
ATOM 663 C CA . VAL A 1 88 ? 4.454 2.896 -2.323 1.00 91.56 88 VAL A CA 1
ATOM 664 C C . VAL A 1 88 ? 4.022 3.678 -1.096 1.00 91.56 88 VAL A C 1
ATOM 666 O O . VAL A 1 88 ? 4.641 3.570 -0.039 1.00 91.56 88 VAL A O 1
ATOM 669 N N . HIS A 1 89 ? 2.949 4.446 -1.244 1.00 93.06 89 HIS A N 1
ATOM 670 C CA . HIS A 1 89 ? 2.252 5.077 -0.137 1.00 93.06 89 HIS A CA 1
ATOM 671 C C . HIS A 1 89 ? 0.808 4.601 -0.145 1.00 93.06 89 HIS A C 1
ATOM 673 O O . HIS A 1 89 ? 0.134 4.674 -1.174 1.00 93.06 89 HIS A O 1
ATOM 679 N N . MET A 1 90 ? 0.335 4.135 1.002 1.00 93.94 90 MET A N 1
ATOM 680 C CA . MET A 1 90 ? -1.039 3.695 1.170 1.00 93.94 90 MET A CA 1
ATOM 681 C C . MET A 1 90 ? -1.616 4.267 2.455 1.00 93.94 90 MET A C 1
ATOM 683 O O . MET A 1 90 ? -0.936 4.316 3.477 1.00 93.94 90 MET A O 1
ATOM 687 N N . LYS A 1 91 ? -2.886 4.650 2.406 1.00 94.50 91 LYS A N 1
ATOM 688 C CA . LYS A 1 91 ? -3.708 4.984 3.563 1.00 94.50 91 LYS A CA 1
ATOM 689 C C . LYS A 1 91 ? -4.895 4.043 3.584 1.00 94.50 91 LYS A C 1
ATOM 691 O O . LYS A 1 91 ? -5.565 3.868 2.567 1.00 94.50 91 LYS A O 1
ATOM 696 N N . PHE A 1 92 ? -5.158 3.458 4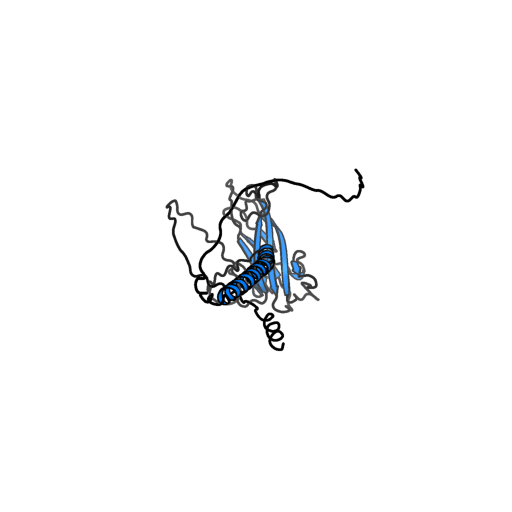.739 1.00 95.44 92 PHE A N 1
ATOM 697 C CA . PHE A 1 92 ? -6.274 2.546 4.918 1.00 95.44 92 PHE A CA 1
ATOM 698 C C . PHE A 1 92 ? -6.944 2.762 6.268 1.00 95.44 92 PHE A C 1
ATOM 700 O O . PHE A 1 92 ? -6.351 3.298 7.209 1.00 95.44 92 PHE A O 1
ATOM 707 N N . TYR A 1 93 ? -8.200 2.353 6.338 1.00 94.44 93 TYR A N 1
ATOM 708 C CA . TYR A 1 93 ? -9.042 2.432 7.511 1.00 94.44 93 TYR A CA 1
ATOM 709 C C . TYR A 1 93 ? -9.463 1.033 7.943 1.00 94.44 93 TYR A C 1
ATOM 711 O O . TYR A 1 93 ? -9.956 0.247 7.137 1.00 94.44 93 TYR A O 1
ATOM 719 N N . VAL A 1 94 ? -9.282 0.739 9.225 1.00 95.25 94 VAL A N 1
ATOM 720 C CA . VAL A 1 94 ? -9.771 -0.478 9.871 1.00 95.25 94 VAL A CA 1
ATOM 721 C C . VAL A 1 94 ? -11.044 -0.118 10.630 1.00 95.25 94 VAL A C 1
ATOM 723 O O . VAL A 1 94 ? -11.009 0.707 11.549 1.00 95.25 94 VAL A O 1
ATOM 726 N N . LYS A 1 95 ? -12.169 -0.716 10.233 1.00 90.44 95 LYS A N 1
ATOM 727 C CA . LYS A 1 95 ? -13.507 -0.370 10.733 1.00 90.44 95 LYS A CA 1
ATOM 728 C C . LYS A 1 95 ? -13.712 -0.728 12.205 1.00 90.44 95 LYS A C 1
ATOM 730 O O . LYS A 1 95 ? -14.314 0.042 12.949 1.00 90.44 95 LYS A O 1
ATOM 735 N N . GLU A 1 96 ? -13.210 -1.884 12.620 1.00 90.94 96 GLU A N 1
ATOM 736 C CA . GLU A 1 96 ? -13.350 -2.425 13.973 1.00 90.94 96 GLU A CA 1
ATOM 737 C C . GLU A 1 96 ? -12.121 -3.254 14.363 1.00 90.94 96 GLU A C 1
ATOM 739 O O . GLU A 1 96 ? -11.297 -3.586 13.517 1.00 90.94 96 GLU A O 1
ATOM 744 N N . ILE A 1 97 ? -11.970 -3.564 15.654 1.00 93.25 97 ILE A N 1
ATOM 745 C CA . ILE A 1 97 ? -10.830 -4.355 16.135 1.00 93.25 97 ILE A CA 1
ATOM 746 C C . ILE A 1 97 ? -10.923 -5.774 15.564 1.00 93.25 97 ILE A C 1
ATOM 748 O O . ILE A 1 97 ? -11.903 -6.474 15.818 1.00 93.25 97 ILE A O 1
ATOM 752 N N . ILE A 1 98 ? -9.880 -6.219 14.865 1.00 93.69 98 ILE A N 1
ATOM 753 C CA . ILE A 1 98 ? -9.802 -7.570 14.300 1.00 93.69 98 ILE A CA 1
ATOM 754 C C . ILE A 1 98 ? -9.057 -8.471 15.288 1.00 93.69 98 ILE A C 1
ATOM 756 O O . ILE A 1 98 ? -7.875 -8.276 15.571 1.00 93.69 98 ILE A O 1
ATOM 760 N N . GLN A 1 99 ? -9.773 -9.457 15.835 1.00 92.62 99 GLN A N 1
ATOM 761 C CA . GLN A 1 99 ? -9.273 -10.373 16.871 1.00 92.62 99 GLN A CA 1
ATOM 762 C C . GLN A 1 99 ? -8.532 -11.600 16.309 1.00 92.62 99 GLN A C 1
ATOM 764 O O . GLN A 1 99 ? -8.278 -12.565 17.028 1.00 92.62 99 GLN A O 1
ATOM 769 N N . SER A 1 100 ? -8.183 -11.568 15.027 1.00 89.69 100 SER A N 1
ATOM 770 C CA . SER A 1 100 ? -7.376 -12.574 14.342 1.00 89.69 100 SER A CA 1
ATOM 771 C C . SER A 1 100 ? -6.087 -11.951 13.812 1.00 89.69 100 SER A C 1
ATOM 773 O O . SER A 1 100 ? -6.010 -10.743 13.567 1.00 89.69 100 SER A O 1
ATOM 775 N N . THR A 1 101 ? -5.068 -12.788 13.609 1.00 93.81 101 THR A N 1
ATOM 776 C CA . THR A 1 101 ? -3.873 -12.378 12.869 1.00 93.81 101 THR A CA 1
ATOM 777 C C . THR A 1 101 ? -4.287 -11.939 11.470 1.00 93.81 101 THR A C 1
ATOM 779 O O . THR A 1 101 ? -5.072 -12.608 10.803 1.00 93.81 101 THR A O 1
ATOM 782 N N . THR A 1 102 ? -3.791 -10.781 11.052 1.00 95.31 102 THR A N 1
ATOM 783 C CA . THR A 1 102 ? -4.108 -10.181 9.759 1.00 95.31 102 THR 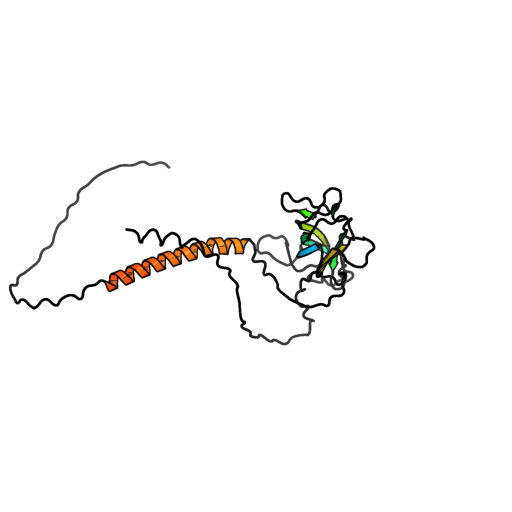A CA 1
ATOM 784 C C . THR A 1 102 ? -2.836 -10.118 8.939 1.00 95.31 102 THR A C 1
ATOM 786 O O . THR A 1 102 ? -1.811 -9.646 9.420 1.00 95.31 102 THR A O 1
ATOM 789 N N . TYR A 1 103 ? -2.909 -10.557 7.692 1.00 97.44 103 TYR A N 1
ATOM 790 C CA . TYR A 1 103 ? -1.791 -10.559 6.767 1.00 97.44 103 TYR A CA 1
ATOM 791 C C . TYR A 1 103 ? -2.023 -9.549 5.657 1.00 97.44 103 TYR A C 1
ATOM 793 O O . TYR A 1 103 ? -3.143 -9.401 5.169 1.00 97.44 103 TYR A O 1
ATOM 801 N N . ILE A 1 104 ? -0.956 -8.882 5.233 1.00 97.69 104 ILE A N 1
ATOM 802 C CA . ILE A 1 104 ? -0.955 -7.934 4.125 1.00 97.69 104 ILE A CA 1
ATOM 803 C C . ILE A 1 104 ? -0.138 -8.489 2.956 1.00 97.69 104 ILE A C 1
ATOM 805 O O . ILE A 1 104 ? 0.942 -9.056 3.122 1.00 97.69 104 ILE A O 1
ATOM 809 N N . THR A 1 105 ? -0.653 -8.298 1.746 1.00 97.38 105 THR A N 1
ATOM 810 C CA . THR A 1 105 ? 0.097 -8.473 0.501 1.00 97.38 105 THR A CA 1
ATOM 811 C C . THR A 1 105 ? 0.112 -7.156 -0.252 1.00 97.38 105 THR A C 1
ATOM 813 O O . THR A 1 105 ? -0.945 -6.577 -0.497 1.00 97.38 105 THR A O 1
ATOM 816 N N . VAL A 1 106 ? 1.301 -6.702 -0.646 1.00 96.62 106 VAL A N 1
ATOM 817 C CA . VAL A 1 106 ? 1.487 -5.531 -1.512 1.00 96.62 106 VAL A CA 1
ATOM 818 C C . VAL A 1 106 ? 2.298 -5.972 -2.716 1.00 96.62 106 VAL A C 1
ATOM 820 O O . VAL A 1 106 ? 3.482 -6.292 -2.603 1.00 96.62 106 VAL A O 1
ATOM 823 N N . TYR A 1 107 ? 1.644 -5.996 -3.869 1.00 95.12 107 TYR A N 1
ATOM 824 C CA . TYR A 1 107 ? 2.212 -6.460 -5.124 1.00 95.12 107 TYR A CA 1
ATOM 825 C C . TYR A 1 107 ? 2.238 -5.324 -6.139 1.00 95.12 107 TYR A C 1
ATOM 827 O O . TYR A 1 107 ? 1.230 -4.668 -6.388 1.00 95.12 107 TYR A O 1
ATOM 835 N N . VAL A 1 108 ? 3.400 -5.088 -6.735 1.00 93.19 108 VAL A N 1
ATOM 836 C CA . VAL A 1 108 ? 3.607 -4.051 -7.741 1.00 93.19 108 VAL A CA 1
ATOM 837 C C . VAL A 1 108 ? 3.867 -4.718 -9.081 1.00 93.19 108 VAL A C 1
ATOM 839 O O . VAL A 1 108 ? 4.874 -5.401 -9.272 1.00 93.19 108 VAL A O 1
ATOM 842 N N . GLN A 1 109 ? 2.956 -4.499 -10.023 1.00 90.44 109 GLN A N 1
ATOM 843 C CA . GLN A 1 109 ? 3.018 -5.087 -11.350 1.00 90.44 109 GLN A CA 1
ATOM 844 C C . GLN A 1 109 ? 4.029 -4.343 -12.234 1.00 90.44 109 GLN A C 1
ATOM 846 O O . GLN A 1 109 ? 3.951 -3.121 -12.404 1.00 90.44 109 GLN A O 1
ATOM 851 N N . GLY A 1 110 ? 4.951 -5.103 -12.826 1.00 88.00 110 GLY A N 1
ATOM 852 C CA . GLY A 1 110 ? 5.832 -4.646 -13.899 1.00 88.00 110 GLY A CA 1
ATOM 853 C C . GLY A 1 110 ? 5.098 -4.486 -15.238 1.00 88.00 110 GLY A C 1
ATOM 854 O O . GLY A 1 110 ? 3.876 -4.629 -15.336 1.00 88.00 110 GLY A O 1
ATOM 855 N N . TYR A 1 111 ? 5.835 -4.180 -16.304 1.00 87.50 111 TYR A N 1
ATOM 856 C CA . TYR A 1 111 ? 5.282 -4.028 -17.652 1.00 87.50 111 TYR A CA 1
ATOM 857 C C . TYR A 1 111 ? 6.199 -4.648 -18.703 1.00 87.50 111 TYR A C 1
ATOM 859 O O . TYR A 1 111 ? 7.414 -4.485 -18.639 1.00 87.50 111 TYR A O 1
ATOM 867 N N . GLY A 1 112 ? 5.616 -5.312 -19.704 1.00 88.75 112 GLY A N 1
ATOM 868 C CA . GLY A 1 112 ? 6.390 -6.007 -20.730 1.00 88.75 112 GLY A CA 1
ATOM 869 C C . GLY A 1 112 ? 7.232 -7.115 -20.102 1.00 88.75 112 GLY A C 1
ATOM 870 O O . GLY A 1 112 ? 6.683 -8.045 -19.516 1.00 88.75 112 GLY A O 1
ATOM 871 N N . THR A 1 113 ? 8.551 -6.985 -20.215 1.00 89.88 113 THR A N 1
ATOM 872 C CA . THR A 1 113 ? 9.544 -7.909 -19.646 1.00 89.88 113 THR A CA 1
ATOM 873 C C . THR A 1 113 ? 10.109 -7.459 -18.300 1.00 89.88 113 THR A C 1
ATOM 875 O O . THR A 1 113 ? 10.957 -8.154 -17.746 1.00 89.88 113 THR A O 1
ATOM 878 N N . VAL A 1 114 ? 9.653 -6.322 -17.760 1.00 89.75 114 VAL A N 1
ATOM 879 C CA . VAL A 1 114 ? 10.045 -5.867 -16.421 1.00 89.75 114 VAL A CA 1
ATOM 880 C C . VAL A 1 114 ? 9.356 -6.732 -15.368 1.00 89.75 114 VAL A C 1
ATOM 882 O O . VAL A 1 114 ? 8.127 -6.841 -15.350 1.00 89.75 114 VAL A O 1
ATOM 885 N N . GLU A 1 115 ? 10.147 -7.323 -14.477 1.00 91.62 115 GLU A N 1
ATOM 886 C CA . GLU A 1 115 ? 9.654 -8.174 -13.395 1.00 91.62 115 GLU A CA 1
ATOM 887 C C . GLU A 1 115 ? 8.747 -7.414 -12.415 1.00 91.62 115 GLU A C 1
ATOM 889 O O . GLU A 1 115 ? 8.950 -6.238 -12.098 1.00 91.62 115 GLU A O 1
ATOM 894 N N . SER A 1 116 ? 7.732 -8.117 -11.912 1.00 92.38 116 SER A N 1
ATOM 895 C CA . SER A 1 116 ? 6.853 -7.610 -10.854 1.00 92.38 116 SER A CA 1
ATOM 896 C C . SER A 1 116 ? 7.448 -7.892 -9.478 1.00 92.38 116 SER A C 1
ATOM 898 O O . SER A 1 116 ? 8.229 -8.827 -9.317 1.00 92.38 116 SER A O 1
ATOM 900 N N . VAL A 1 117 ? 7.064 -7.105 -8.477 1.00 94.88 117 VAL A N 1
ATOM 901 C CA . VAL A 1 117 ? 7.704 -7.117 -7.157 1.00 94.88 117 VAL A CA 1
ATOM 902 C C . VAL A 1 117 ? 6.663 -7.297 -6.063 1.00 94.88 117 VAL A C 1
ATOM 904 O O . VAL A 1 117 ? 5.662 -6.584 -6.027 1.00 94.88 117 VAL A O 1
ATOM 907 N N . TYR A 1 118 ? 6.919 -8.215 -5.134 1.00 95.56 118 TYR A N 1
ATOM 908 C CA . TYR A 1 118 ? 6.218 -8.245 -3.854 1.00 95.56 118 TYR A CA 1
ATOM 909 C C . TYR A 1 118 ? 6.952 -7.331 -2.878 1.00 95.56 118 TYR A C 1
ATOM 911 O O . TYR A 1 118 ? 8.066 -7.639 -2.465 1.00 95.56 118 TYR A O 1
ATOM 919 N N . VAL A 1 119 ? 6.332 -6.203 -2.533 1.00 94.44 119 VAL A N 1
ATOM 920 C CA . VAL A 1 119 ? 6.829 -5.316 -1.470 1.00 94.44 119 VAL A CA 1
ATOM 921 C C . VAL A 1 119 ? 6.587 -5.977 -0.115 1.00 94.44 119 VAL A C 1
ATOM 923 O O . VAL A 1 119 ? 7.488 -6.021 0.710 1.00 94.44 119 VAL A O 1
ATOM 926 N N . HIS A 1 120 ? 5.408 -6.584 0.049 1.00 95.56 120 HIS A N 1
ATOM 927 C CA . HIS A 1 120 ? 5.097 -7.508 1.139 1.00 95.56 120 HIS A CA 1
ATOM 928 C C . HIS A 1 120 ? 4.459 -8.767 0.554 1.00 95.56 120 HIS A C 1
ATOM 930 O O . HIS A 1 120 ? 3.467 -8.683 -0.179 1.00 95.56 120 HIS A O 1
ATOM 936 N N . ALA A 1 121 ? 5.032 -9.929 0.866 1.00 92.81 121 ALA A N 1
ATOM 937 C CA . ALA A 1 121 ? 4.556 -11.233 0.417 1.00 92.81 121 ALA A CA 1
ATOM 938 C C . ALA A 1 121 ? 3.882 -11.969 1.582 1.00 92.81 121 ALA A C 1
ATOM 940 O O . ALA A 1 121 ? 4.533 -12.756 2.261 1.00 92.81 121 ALA A O 1
ATOM 941 N N . VAL A 1 122 ? 2.587 -11.706 1.798 1.00 93.06 122 VAL A N 1
ATOM 942 C CA . VAL A 1 122 ? 1.779 -12.312 2.872 1.00 93.06 122 VAL A CA 1
ATOM 943 C C . VAL A 1 122 ? 2.471 -12.197 4.239 1.00 93.06 122 VAL A C 1
ATOM 945 O O . VAL A 1 122 ? 2.899 -13.178 4.843 1.00 93.06 122 VAL A O 1
ATOM 948 N N . GLU A 1 123 ? 2.606 -10.967 4.722 1.00 96.00 123 GLU A N 1
ATOM 949 C CA . GLU A 1 123 ? 3.288 -10.657 5.982 1.00 96.00 123 GLU A CA 1
ATOM 950 C C . GLU A 1 123 ? 2.277 -10.328 7.081 1.00 96.00 123 GLU A C 1
ATOM 952 O O . GLU A 1 123 ? 1.253 -9.712 6.793 1.00 96.00 123 GLU A O 1
ATOM 957 N N . ASP A 1 124 ? 2.542 -10.725 8.330 1.00 96.88 124 ASP A N 1
ATOM 958 C CA . ASP A 1 124 ? 1.719 -10.311 9.474 1.00 96.88 124 ASP A CA 1
ATOM 959 C C . ASP A 1 124 ? 1.766 -8.785 9.601 1.00 96.88 124 ASP A C 1
ATOM 961 O O . ASP A 1 124 ? 2.827 -8.204 9.842 1.00 96.88 124 ASP A O 1
ATOM 965 N N . ILE A 1 125 ? 0.608 -8.137 9.459 1.00 96.44 125 ILE A N 1
ATOM 966 C CA . ILE A 1 125 ? 0.482 -6.681 9.445 1.00 96.44 125 ILE A CA 1
ATOM 967 C C . ILE A 1 125 ? 1.045 -6.049 10.723 1.00 96.44 125 ILE A C 1
ATOM 969 O O . ILE A 1 125 ? 1.599 -4.955 10.671 1.00 96.44 125 ILE A O 1
ATOM 973 N N . CYS A 1 126 ? 0.957 -6.744 11.861 1.00 95.88 126 CYS A N 1
ATOM 974 C CA . CYS A 1 126 ? 1.470 -6.262 13.138 1.00 95.88 126 CYS A CA 1
ATOM 975 C C . CYS A 1 126 ? 3.005 -6.249 13.202 1.00 95.88 126 CYS A C 1
ATOM 977 O O . CYS A 1 126 ? 3.570 -5.550 14.044 1.00 95.88 126 CYS A O 1
ATOM 979 N N . GLY A 1 127 ? 3.675 -7.013 12.334 1.00 94.81 127 GLY A N 1
ATOM 980 C CA . GLY A 1 127 ? 5.132 -7.050 12.198 1.00 94.81 127 GLY A CA 1
ATOM 981 C C . GLY A 1 127 ? 5.693 -6.021 11.212 1.00 94.81 127 GLY A C 1
ATOM 982 O O . GLY A 1 127 ? 6.896 -5.753 11.230 1.00 94.81 127 GLY A O 1
ATOM 983 N N . VAL A 1 128 ? 4.842 -5.406 10.385 1.00 95.56 128 VAL A N 1
ATOM 984 C CA . VAL A 1 128 ? 5.278 -4.486 9.330 1.00 95.56 128 VAL A CA 1
ATOM 985 C C . VAL A 1 128 ? 5.633 -3.120 9.920 1.00 95.56 128 VAL A C 1
ATOM 987 O O . VAL A 1 128 ? 4.779 -2.269 10.165 1.00 95.56 128 VAL A O 1
ATOM 990 N N . SER A 1 129 ? 6.931 -2.886 10.119 1.00 94.31 129 SER A N 1
ATOM 991 C CA . SER A 1 129 ? 7.452 -1.668 10.766 1.00 94.31 129 SER A CA 1
ATOM 992 C C . SER A 1 129 ? 7.196 -0.357 10.008 1.00 94.31 129 SER A C 1
ATOM 994 O O . SER A 1 129 ? 7.260 0.721 10.598 1.00 94.31 129 SER A O 1
ATOM 996 N N . SER A 1 130 ? 6.905 -0.432 8.710 1.00 94.75 130 SER A N 1
ATOM 997 C CA . SER A 1 130 ? 6.571 0.715 7.863 1.00 94.75 130 SER A CA 1
ATOM 998 C C . SER A 1 130 ? 5.100 1.119 7.925 1.00 94.75 130 SER A C 1
ATOM 1000 O O . SER A 1 130 ? 4.731 2.141 7.336 1.00 94.75 130 SER A O 1
ATOM 1002 N N . ILE A 1 131 ? 4.267 0.353 8.640 1.00 96.38 131 ILE A N 1
ATOM 1003 C CA . ILE A 1 131 ? 2.888 0.727 8.927 1.00 96.38 131 ILE A CA 1
ATOM 1004 C C . ILE A 1 131 ? 2.838 1.514 10.232 1.00 96.38 131 ILE A C 1
ATOM 1006 O O . ILE A 1 131 ? 3.292 1.065 11.284 1.00 96.38 131 ILE A O 1
ATOM 1010 N N . TYR A 1 132 ? 2.228 2.692 10.182 1.00 95.12 132 TYR A N 1
ATOM 1011 C CA . TYR A 1 132 ? 2.065 3.555 11.342 1.00 95.12 132 TYR A CA 1
ATOM 1012 C C . TYR A 1 132 ? 0.666 4.163 11.394 1.00 95.12 132 TYR A C 1
ATOM 1014 O O . TYR A 1 132 ? 0.037 4.456 10.377 1.00 95.12 132 TYR A O 1
ATOM 1022 N N . GLY A 1 133 ? 0.163 4.356 12.611 1.00 92.19 133 GLY A N 1
ATOM 1023 C CA . GLY A 1 133 ? -1.072 5.092 12.855 1.00 92.19 133 GLY A CA 1
ATOM 1024 C C . GLY A 1 133 ? -0.836 6.600 12.886 1.00 92.19 133 GLY A C 1
ATOM 1025 O O . GLY A 1 133 ? 0.292 7.083 13.008 1.00 92.19 133 GLY A O 1
ATOM 1026 N N . LYS A 1 134 ? -1.923 7.374 12.850 1.00 84.75 134 LYS A N 1
ATOM 1027 C CA . LYS A 1 134 ? -1.868 8.789 13.254 1.00 84.75 134 LYS A CA 1
ATOM 1028 C C . LYS A 1 134 ? -1.410 8.886 14.719 1.00 84.75 134 LYS A C 1
ATOM 1030 O O . LYS A 1 134 ? -1.617 7.947 15.485 1.00 84.75 134 LYS A O 1
ATOM 1035 N N . THR A 1 135 ? -0.824 10.012 15.129 1.00 78.75 135 THR A N 1
ATOM 1036 C CA . THR A 1 135 ? -0.370 10.254 16.511 1.00 78.75 135 THR A CA 1
ATOM 1037 C C . THR A 1 135 ? -1.369 9.738 17.553 1.00 78.75 135 THR A C 1
ATOM 1039 O O . THR A 1 135 ? -2.519 10.173 17.567 1.00 78.75 135 THR A O 1
ATOM 1042 N N . GLY A 1 136 ? -0.920 8.820 18.416 1.00 75.69 136 GLY A N 1
ATOM 1043 C CA . GLY A 1 136 ? -1.737 8.209 19.474 1.00 75.69 136 GLY A CA 1
ATOM 1044 C C . GLY A 1 136 ? -2.501 6.940 19.076 1.00 75.69 136 GLY A C 1
ATOM 1045 O O . GLY A 1 136 ? -3.151 6.352 19.934 1.00 75.69 136 GLY A O 1
ATOM 1046 N N . THR A 1 137 ? -2.409 6.495 17.821 1.00 84.69 137 THR A N 1
ATOM 1047 C CA . THR A 1 137 ? -3.019 5.241 17.346 1.00 84.69 137 THR A CA 1
ATOM 1048 C C . THR A 1 137 ? -1.946 4.166 17.221 1.00 84.69 137 THR A C 1
ATOM 1050 O O . THR A 1 137 ? -0.977 4.335 16.481 1.00 84.69 137 THR A O 1
ATOM 1053 N N . THR A 1 138 ? -2.116 3.057 17.933 1.00 93.00 138 THR A N 1
ATOM 1054 C CA . THR A 1 138 ? -1.248 1.880 17.818 1.00 93.00 138 THR A CA 1
ATOM 1055 C C . THR A 1 138 ? -1.847 0.918 16.798 1.00 93.00 138 THR A C 1
ATOM 1057 O O . THR A 1 138 ? -3.044 0.656 16.859 1.00 93.00 138 THR A O 1
ATOM 1060 N N . LEU A 1 139 ? -1.030 0.388 15.880 1.00 95.81 139 LEU A N 1
ATOM 1061 C CA . LEU A 1 139 ? -1.484 -0.578 14.873 1.00 95.81 139 LEU A CA 1
ATOM 1062 C C . LEU A 1 139 ? -2.053 -1.838 15.523 1.00 95.81 139 LEU A C 1
ATOM 1064 O O . LEU A 1 139 ? -3.198 -2.202 15.271 1.00 95.81 139 LEU A O 1
ATOM 1068 N N . CYS A 1 140 ? -1.274 -2.454 16.412 1.00 96.00 140 CYS A N 1
ATOM 1069 C CA . CYS A 1 140 ? -1.684 -3.661 17.110 1.00 96.00 140 CYS A CA 1
ATOM 1070 C C . CYS A 1 140 ? -1.533 -3.527 18.621 1.00 96.00 140 CYS A C 1
ATOM 1072 O O . CYS A 1 140 ? -0.548 -2.987 19.122 1.00 96.00 140 CYS A O 1
ATOM 1074 N N . ASN A 1 141 ? -2.511 -4.057 19.349 1.00 94.25 141 ASN A N 1
ATOM 1075 C CA . ASN A 1 141 ? -2.482 -4.164 20.801 1.00 94.25 141 ASN A CA 1
ATOM 1076 C C . ASN A 1 141 ? -2.789 -5.613 21.181 1.00 94.25 141 ASN A C 1
ATOM 1078 O O . ASN A 1 141 ? -3.805 -6.155 20.750 1.00 94.25 141 ASN A O 1
ATOM 1082 N N . ASN A 1 142 ? -1.895 -6.248 21.943 1.00 90.75 142 ASN A N 1
ATOM 1083 C CA . ASN A 1 142 ? -1.969 -7.673 22.288 1.00 90.75 142 ASN A CA 1
ATOM 1084 C C . ASN A 1 142 ? -2.159 -8.598 21.067 1.00 90.75 142 ASN A C 1
ATOM 1086 O O . ASN A 1 142 ? -2.874 -9.590 21.146 1.00 90.75 142 ASN A O 1
ATOM 1090 N N . GLY A 1 143 ? -1.542 -8.258 19.929 1.00 88.62 143 GLY A N 1
ATOM 1091 C CA . GLY A 1 143 ? -1.646 -9.030 18.683 1.00 88.62 143 GLY A CA 1
ATOM 1092 C C . GLY A 1 143 ? -2.922 -8.795 17.867 1.00 88.62 143 GLY A C 1
ATOM 1093 O O . GLY A 1 143 ? -3.059 -9.381 16.802 1.00 88.62 143 GLY A O 1
ATOM 1094 N N . PHE A 1 144 ? -3.835 -7.929 18.320 1.00 91.75 144 PHE A N 1
ATOM 1095 C CA . PHE A 1 144 ? -5.059 -7.592 17.588 1.00 91.75 144 PHE A CA 1
ATOM 1096 C C . PHE A 1 144 ? -4.906 -6.283 16.821 1.00 91.75 144 PHE A C 1
ATOM 1098 O O . PHE A 1 144 ? -4.481 -5.276 17.404 1.00 91.75 144 PHE A O 1
ATOM 1105 N N . LEU A 1 145 ? -5.311 -6.277 15.550 1.00 94.94 145 LEU A N 1
ATOM 1106 C CA . LEU A 1 145 ? -5.320 -5.078 14.715 1.00 94.94 145 LEU A CA 1
ATOM 1107 C C . LEU A 1 145 ? -6.403 -4.118 15.217 1.00 94.94 145 LEU A C 1
ATOM 1109 O O . LEU A 1 145 ? -7.572 -4.485 15.337 1.00 94.94 145 LEU A O 1
ATOM 1113 N N . GLN A 1 146 ? -6.007 -2.896 15.557 1.00 96.25 146 GLN A N 1
ATOM 1114 C CA . GLN A 1 146 ? -6.906 -1.902 16.135 1.00 96.25 146 GLN A CA 1
ATOM 1115 C C . GLN A 1 146 ? -7.702 -1.169 15.052 1.00 96.25 146 GLN A C 1
ATOM 1117 O O . GLN A 1 146 ? -7.241 -1.008 13.926 1.00 96.25 146 GLN A O 1
ATOM 1122 N N . ALA A 1 147 ? -8.883 -0.669 15.414 1.00 94.25 147 ALA A N 1
ATOM 1123 C CA . ALA A 1 147 ? -9.664 0.201 14.541 1.00 94.25 147 ALA A CA 1
ATOM 1124 C C . ALA A 1 147 ? -8.990 1.574 14.385 1.00 94.25 147 ALA A C 1
ATOM 1126 O O . ALA A 1 147 ? -8.462 2.127 15.354 1.00 94.25 147 ALA A O 1
ATOM 1127 N N . GLY A 1 148 ? -9.055 2.162 13.191 1.00 94.44 148 GLY A N 1
ATOM 1128 C CA . GLY A 1 148 ? -8.495 3.488 12.933 1.00 94.44 148 GLY A CA 1
ATOM 1129 C C . GLY A 1 148 ? -7.845 3.647 11.564 1.00 94.44 148 GLY A C 1
ATOM 1130 O O . GLY A 1 148 ? -7.908 2.765 10.713 1.00 94.44 148 GLY A O 1
ATOM 1131 N N . TYR A 1 149 ? -7.235 4.816 11.360 1.00 95.12 149 TYR A N 1
ATOM 1132 C CA . TYR A 1 149 ? -6.491 5.143 10.146 1.00 95.12 149 TYR A CA 1
ATOM 1133 C C . TYR A 1 149 ? -5.014 4.808 10.292 1.00 95.12 149 TYR A C 1
ATOM 1135 O O . TYR A 1 149 ? -4.355 5.263 11.236 1.00 95.12 149 TYR A O 1
ATOM 1143 N N . PHE A 1 150 ? -4.493 4.119 9.287 1.00 97.31 150 PHE A N 1
ATOM 1144 C CA . PHE A 1 150 ? -3.102 3.713 9.202 1.00 97.31 150 PHE A CA 1
ATOM 1145 C C . PHE A 1 150 ? -2.518 4.059 7.841 1.00 97.31 150 PHE A C 1
ATOM 1147 O O . PHE A 1 150 ? -3.227 4.240 6.848 1.00 97.31 150 PHE A O 1
ATOM 1154 N N . TYR A 1 151 ? -1.199 4.163 7.828 1.00 96.38 151 TYR A N 1
ATOM 1155 C CA . TYR A 1 151 ? -0.413 4.556 6.677 1.00 96.38 151 TYR A CA 1
ATOM 1156 C C . TYR A 1 151 ? 0.703 3.541 6.491 1.00 96.38 151 TYR A C 1
ATOM 1158 O O . TYR A 1 151 ? 1.348 3.168 7.464 1.00 96.38 151 TYR A O 1
ATOM 1166 N N . LEU A 1 152 ? 0.936 3.128 5.253 1.00 96.06 152 LEU A N 1
ATOM 1167 C CA . LEU A 1 152 ? 2.108 2.369 4.834 1.00 96.06 152 LEU A CA 1
ATOM 1168 C C . LEU A 1 152 ? 2.958 3.285 3.960 1.00 96.06 152 LEU A C 1
ATOM 1170 O O . LEU A 1 152 ? 2.444 3.892 3.015 1.00 96.06 152 LEU A O 1
ATOM 1174 N N . GLN A 1 153 ? 4.254 3.346 4.240 1.00 94.12 153 GLN A N 1
ATOM 1175 C CA . GLN A 1 153 ? 5.216 3.977 3.348 1.00 94.12 153 GLN A CA 1
ATOM 1176 C C . GLN A 1 153 ? 6.427 3.073 3.167 1.00 94.12 153 GLN A C 1
ATOM 1178 O O . GLN A 1 153 ? 7.231 2.920 4.081 1.00 94.12 153 GLN A O 1
ATOM 1183 N N . GLU A 1 154 ? 6.591 2.553 1.955 1.00 94.94 154 GLU A N 1
ATOM 1184 C CA . GLU A 1 154 ? 7.647 1.598 1.641 1.00 94.94 154 GLU A CA 1
ATOM 1185 C C . GLU A 1 154 ? 8.462 1.991 0.427 1.00 94.94 154 GLU A C 1
ATOM 1187 O O . GLU A 1 154 ? 7.977 2.669 -0.483 1.00 94.94 154 GLU A O 1
ATOM 1192 N N . THR A 1 155 ? 9.715 1.536 0.398 1.00 93.62 155 THR A N 1
ATOM 1193 C CA . THR A 1 155 ? 10.582 1.704 -0.770 1.00 93.62 155 THR A CA 1
ATOM 1194 C C . THR A 1 155 ? 11.093 0.367 -1.263 1.00 93.62 155 THR A C 1
ATOM 1196 O O . THR A 1 155 ? 11.561 -0.445 -0.477 1.00 93.62 155 THR A O 1
ATOM 1199 N N . PHE A 1 156 ? 11.069 0.174 -2.574 1.00 94.06 156 PHE A N 1
ATOM 1200 C CA . PHE A 1 156 ? 11.491 -1.061 -3.226 1.00 94.06 156 PHE A CA 1
ATOM 1201 C C . PHE A 1 156 ? 12.233 -0.726 -4.523 1.00 94.06 156 PHE A C 1
ATOM 1203 O O . PHE A 1 156 ? 12.345 0.442 -4.899 1.00 94.06 156 PHE A O 1
ATOM 1210 N N . TYR A 1 157 ? 12.750 -1.738 -5.208 1.00 92.75 157 TYR A N 1
ATOM 1211 C CA . TYR A 1 157 ? 13.349 -1.588 -6.532 1.00 92.75 157 TYR A CA 1
ATOM 1212 C C . TYR A 1 157 ? 12.574 -2.435 -7.526 1.00 92.75 157 TYR A C 1
ATOM 1214 O O . TYR A 1 157 ? 12.228 -3.574 -7.212 1.00 92.75 157 TYR A O 1
ATOM 1222 N N . PHE A 1 158 ? 12.299 -1.889 -8.710 1.00 89.75 158 PHE A N 1
ATOM 1223 C CA . PHE A 1 158 ? 11.791 -2.703 -9.808 1.00 89.75 158 PHE A CA 1
ATOM 1224 C C . PHE A 1 158 ? 12.815 -3.768 -10.179 1.00 89.75 158 PHE A C 1
ATOM 1226 O O . PHE A 1 158 ? 14.021 -3.513 -10.153 1.00 89.75 158 PHE A O 1
ATOM 1233 N N . GLY A 1 159 ? 12.316 -4.959 -10.509 1.00 83.38 159 GLY A N 1
ATOM 1234 C CA . GLY A 1 159 ? 13.166 -6.072 -10.892 1.00 83.38 159 GLY A CA 1
ATOM 1235 C C . GLY A 1 159 ? 13.867 -5.844 -12.229 1.00 83.38 159 GLY A C 1
ATOM 1236 O O . GLY A 1 159 ? 13.829 -4.759 -12.827 1.00 83.38 159 GLY A O 1
ATOM 1237 N N . SER A 1 160 ? 14.541 -6.893 -12.681 1.00 86.19 160 SER A N 1
ATOM 1238 C CA . SER A 1 160 ? 15.274 -6.855 -13.937 1.00 86.19 160 SER A CA 1
ATOM 1239 C C . SER A 1 160 ? 14.318 -6.854 -15.135 1.00 86.19 160 SER A C 1
ATOM 1241 O O . SER A 1 160 ? 13.132 -7.173 -15.020 1.00 86.19 160 SER A O 1
ATOM 1243 N N . GLN A 1 161 ? 14.834 -6.455 -16.294 1.00 88.38 161 GLN A N 1
ATOM 1244 C CA . GLN A 1 161 ? 14.172 -6.661 -17.579 1.00 88.38 161 GLN A CA 1
ATOM 1245 C C . GLN A 1 161 ? 14.969 -7.685 -18.380 1.00 88.38 161 GLN A C 1
ATOM 1247 O O . GLN A 1 161 ? 16.201 -7.651 -18.375 1.00 88.38 161 GLN A O 1
ATOM 1252 N N . SER A 1 162 ? 14.277 -8.603 -19.051 1.00 86.38 162 SER A N 1
ATOM 1253 C CA . SER A 1 162 ? 14.929 -9.699 -19.776 1.00 86.38 162 SER A CA 1
ATOM 1254 C C . SER A 1 162 ? 15.363 -9.336 -21.198 1.00 86.38 162 SER A C 1
ATOM 1256 O O . SER A 1 162 ? 16.127 -10.082 -21.809 1.00 86.38 162 SER A O 1
ATOM 1258 N N . ASP A 1 163 ? 14.918 -8.194 -21.724 1.00 86.31 163 ASP A N 1
ATOM 1259 C CA . ASP A 1 163 ? 15.293 -7.700 -23.048 1.00 86.31 163 ASP A CA 1
ATOM 1260 C C . ASP A 1 163 ? 16.058 -6.365 -22.989 1.00 86.31 163 ASP A C 1
ATOM 1262 O O . ASP A 1 163 ? 16.280 -5.764 -21.933 1.00 86.31 163 ASP A O 1
ATOM 1266 N N . SER A 1 164 ? 16.498 -5.897 -24.158 1.00 79.94 164 SER A N 1
ATOM 1267 C CA . SER A 1 164 ? 17.232 -4.639 -24.304 1.00 79.94 164 SER A CA 1
ATOM 1268 C C . SER A 1 164 ? 16.334 -3.399 -24.399 1.00 79.94 164 SER A C 1
ATOM 1270 O O . SER A 1 164 ? 16.855 -2.292 -24.544 1.00 79.94 164 SER A O 1
ATOM 1272 N N . TYR A 1 165 ? 15.005 -3.544 -24.392 1.00 78.00 165 TYR A N 1
ATOM 1273 C CA . TYR A 1 165 ? 14.090 -2.415 -24.542 1.00 78.00 165 TYR A CA 1
ATOM 1274 C C . TYR A 1 165 ? 13.935 -1.682 -23.213 1.00 78.00 165 TYR A C 1
ATOM 1276 O O . TYR A 1 165 ? 13.575 -2.267 -22.201 1.00 78.00 165 TYR A O 1
ATOM 1284 N N . GLN A 1 166 ? 14.162 -0.371 -23.199 1.00 78.81 166 GLN A N 1
ATOM 1285 C CA . GLN A 1 166 ? 13.918 0.440 -22.005 1.00 78.81 166 GLN A CA 1
ATOM 1286 C C . GLN A 1 166 ? 12.436 0.808 -21.916 1.00 78.81 166 GLN A C 1
ATOM 1288 O O . GLN A 1 166 ? 12.001 1.849 -22.420 1.00 78.81 166 GLN A O 1
ATOM 1293 N N . TYR A 1 167 ? 11.642 -0.065 -21.298 1.00 82.38 167 TYR A N 1
ATOM 1294 C CA . TYR A 1 167 ? 10.226 0.205 -21.079 1.00 82.38 167 TYR A CA 1
ATOM 1295 C C . TYR A 1 167 ? 10.037 1.326 -20.060 1.00 82.38 167 TYR A C 1
ATOM 1297 O O . TYR A 1 167 ? 10.517 1.257 -18.933 1.00 82.38 167 TYR A O 1
ATOM 1305 N N . LYS A 1 168 ? 9.257 2.335 -20.451 1.00 85.88 168 LYS A N 1
ATOM 1306 C CA . LYS A 1 168 ? 8.674 3.317 -19.538 1.00 85.88 168 LYS A CA 1
ATOM 1307 C C . LYS A 1 168 ? 7.230 2.930 -19.276 1.00 85.88 168 LYS A C 1
ATOM 1309 O O . LYS A 1 168 ? 6.465 2.759 -20.225 1.00 85.88 168 LYS A O 1
ATOM 1314 N N . PHE A 1 169 ? 6.851 2.790 -18.015 1.00 85.62 169 PHE A N 1
ATOM 1315 C CA . PHE A 1 169 ? 5.516 2.320 -17.658 1.00 85.62 169 PHE A CA 1
ATOM 1316 C C . PHE A 1 169 ? 5.003 2.949 -16.369 1.00 85.62 169 PHE A C 1
ATOM 1318 O O . PHE A 1 169 ? 5.771 3.423 -15.540 1.00 85.62 169 PHE A O 1
ATOM 1325 N N . ARG A 1 170 ? 3.680 2.958 -16.206 1.00 86.69 170 ARG A N 1
ATOM 1326 C CA . ARG A 1 170 ? 3.013 3.352 -14.963 1.00 86.69 170 ARG A CA 1
ATOM 1327 C C . ARG A 1 170 ? 2.632 2.069 -14.219 1.00 86.69 170 ARG A C 1
ATOM 1329 O O . ARG A 1 170 ? 1.767 1.348 -14.723 1.00 86.69 170 ARG A O 1
ATOM 1336 N N . PRO A 1 171 ? 3.307 1.723 -13.113 1.00 87.19 171 PRO A N 1
ATOM 1337 C CA . PRO A 1 171 ? 3.064 0.471 -12.410 1.00 87.19 171 PRO A CA 1
ATOM 1338 C C . PRO A 1 171 ? 1.672 0.456 -11.782 1.00 87.19 171 PRO A C 1
ATOM 1340 O O . PRO A 1 171 ? 1.159 1.485 -11.340 1.00 87.19 171 PRO A O 1
ATOM 1343 N N . LYS A 1 172 ? 1.081 -0.737 -11.708 1.00 88.75 172 LYS A N 1
ATOM 1344 C CA . LYS A 1 172 ? -0.158 -0.979 -10.968 1.00 88.75 172 LYS A CA 1
ATOM 1345 C C . LYS A 1 172 ? 0.202 -1.592 -9.620 1.00 88.75 172 LYS A C 1
ATOM 1347 O O . LYS A 1 172 ? 0.973 -2.546 -9.576 1.00 88.75 172 LYS A O 1
ATOM 1352 N N . VAL A 1 173 ? -0.352 -1.057 -8.536 1.00 90.88 173 VAL A N 1
ATOM 1353 C CA . VAL A 1 173 ? -0.200 -1.641 -7.197 1.00 90.88 173 VAL A CA 1
ATOM 1354 C C . VAL A 1 173 ? -1.484 -2.356 -6.828 1.00 90.88 173 VAL A C 1
ATOM 1356 O O . VAL A 1 173 ? -2.556 -1.759 -6.913 1.00 90.88 173 VAL A O 1
ATOM 1359 N N . GLU A 1 174 ? -1.360 -3.612 -6.422 1.00 93.50 174 GLU A N 1
ATOM 1360 C CA . GLU A 1 174 ? -2.424 -4.430 -5.858 1.00 93.50 174 GLU A CA 1
ATOM 1361 C C . GLU A 1 174 ? -2.160 -4.634 -4.370 1.00 93.50 174 GLU A C 1
ATOM 1363 O O . GLU A 1 174 ? -1.030 -4.912 -3.958 1.00 93.50 174 GLU A O 1
ATOM 1368 N N . VAL A 1 175 ? -3.210 -4.499 -3.568 1.00 95.31 175 VAL A N 1
ATOM 1369 C CA . VAL A 1 175 ? -3.142 -4.692 -2.121 1.00 95.31 175 VAL A CA 1
ATOM 1370 C C . VAL A 1 175 ? -4.237 -5.647 -1.690 1.00 95.31 175 VAL A C 1
ATOM 1372 O O . VAL A 1 175 ? -5.364 -5.566 -2.179 1.00 95.31 175 VAL A O 1
ATOM 1375 N N . GLY A 1 176 ? -3.915 -6.526 -0.753 1.00 95.75 176 GLY A N 1
ATOM 1376 C CA . GLY A 1 176 ? -4.876 -7.424 -0.138 1.00 95.75 176 GLY A CA 1
ATOM 1377 C C . GLY A 1 176 ? -4.605 -7.643 1.336 1.00 95.75 176 GLY A C 1
ATOM 1378 O O . GLY A 1 176 ? -3.449 -7.660 1.760 1.00 95.75 176 GLY A O 1
ATOM 1379 N N . PHE A 1 177 ? -5.682 -7.839 2.086 1.00 96.44 177 PHE A N 1
ATOM 1380 C CA . PHE A 1 177 ? -5.668 -8.189 3.495 1.00 96.44 177 PHE A CA 1
ATOM 1381 C C . PHE A 1 177 ? -6.403 -9.514 3.692 1.00 96.44 177 PHE A C 1
ATOM 1383 O O . PHE A 1 177 ? -7.533 -9.670 3.224 1.00 96.44 177 PHE A O 1
ATOM 1390 N N . THR A 1 178 ? -5.765 -10.459 4.378 1.00 95.56 178 THR A N 1
ATOM 1391 C CA . THR A 1 178 ? -6.335 -11.787 4.644 1.00 95.56 178 THR A CA 1
ATOM 1392 C C . THR A 1 178 ? -6.189 -12.186 6.106 1.00 95.56 178 THR A C 1
ATOM 1394 O O . THR A 1 178 ? -5.213 -11.807 6.753 1.00 95.56 178 THR A O 1
ATOM 1397 N N . SER A 1 179 ? -7.142 -12.948 6.635 1.00 93.94 179 SER A N 1
ATOM 1398 C CA . SER A 1 179 ? -7.045 -13.564 7.964 1.00 93.94 179 SER A CA 1
ATOM 1399 C C . SER A 1 179 ? -6.250 -14.881 7.969 1.00 93.94 179 SER A C 1
ATOM 1401 O O . SER A 1 179 ? -5.723 -15.281 9.006 1.00 93.94 179 SER A O 1
ATOM 1403 N N . ASP A 1 180 ? -6.111 -15.534 6.809 1.00 92.12 180 ASP A N 1
ATOM 1404 C CA . ASP A 1 180 ? -5.349 -16.775 6.619 1.00 92.12 180 ASP A CA 1
ATOM 1405 C C . ASP A 1 180 ? -4.253 -16.558 5.558 1.00 92.12 180 ASP A C 1
ATOM 1407 O O . ASP A 1 180 ? -4.570 -16.208 4.414 1.00 92.12 180 ASP A O 1
ATOM 1411 N N . PRO A 1 181 ? -2.962 -16.787 5.876 1.00 93.69 181 PRO A N 1
ATOM 1412 C CA . PRO A 1 181 ? -1.871 -16.579 4.927 1.00 93.69 181 PRO A CA 1
ATOM 1413 C C . PRO A 1 181 ? -1.869 -17.598 3.774 1.00 93.69 181 PRO A C 1
ATOM 1415 O O . PRO A 1 181 ? -1.127 -17.441 2.806 1.00 93.69 181 PRO A O 1
ATOM 1418 N N . ARG A 1 182 ? -2.664 -18.668 3.873 1.00 93.25 182 ARG A N 1
ATOM 1419 C CA . ARG A 1 182 ? -2.840 -19.683 2.825 1.00 93.25 182 ARG A CA 1
ATOM 1420 C C . ARG A 1 182 ? -4.039 -19.402 1.929 1.00 93.25 182 ARG A C 1
ATOM 1422 O O . ARG A 1 182 ? -4.218 -20.117 0.944 1.00 93.25 182 ARG A O 1
ATOM 1429 N N . SER A 1 183 ? -4.852 -18.405 2.271 1.00 89.88 183 SER A N 1
ATOM 1430 C CA . SER A 1 183 ? -5.992 -18.009 1.460 1.00 89.88 183 SER A CA 1
ATOM 1431 C C . SER A 1 183 ? -5.535 -17.481 0.101 1.00 89.88 183 SER A C 1
ATOM 1433 O O . SER A 1 183 ? -4.566 -16.728 -0.012 1.00 89.88 183 SER A O 1
ATOM 1435 N N . ASP A 1 184 ? -6.257 -17.862 -0.947 1.00 87.12 184 ASP A N 1
ATOM 1436 C CA . ASP A 1 184 ? -6.098 -17.317 -2.293 1.00 87.12 184 ASP A CA 1
ATOM 1437 C C . ASP A 1 184 ? -6.928 -16.040 -2.525 1.00 87.12 184 ASP A C 1
ATOM 1439 O O . ASP A 1 184 ? -6.773 -15.388 -3.563 1.00 87.12 184 ASP A O 1
ATOM 1443 N N . HIS A 1 185 ? -7.754 -15.663 -1.545 1.00 90.06 185 HIS A N 1
ATOM 1444 C CA . HIS A 1 185 ? -8.629 -14.497 -1.544 1.00 90.06 185 HIS A CA 1
ATOM 1445 C C . HIS A 1 185 ? -8.379 -13.583 -0.335 1.00 90.06 185 HIS A C 1
ATOM 1447 O O . HIS A 1 185 ? -7.870 -13.998 0.703 1.00 90.06 185 HIS A O 1
ATOM 1453 N N . TYR A 1 186 ? -8.755 -12.316 -0.479 1.00 92.25 186 TYR A N 1
ATOM 1454 C CA . TYR A 1 186 ? -8.641 -11.288 0.548 1.00 92.25 186 TYR A CA 1
ATOM 1455 C C . TYR A 1 186 ? -10.002 -11.085 1.214 1.00 92.25 186 TYR A C 1
ATOM 1457 O O . TYR A 1 186 ? -10.887 -10.426 0.659 1.00 92.25 186 TYR A O 1
ATOM 1465 N N . ASP A 1 187 ? -10.175 -11.708 2.377 1.00 91.88 187 ASP A N 1
ATOM 1466 C CA . ASP A 1 187 ? -11.416 -11.715 3.156 1.00 91.88 187 ASP A CA 1
ATOM 1467 C C . ASP A 1 187 ? -11.581 -10.492 4.066 1.00 91.88 187 ASP A C 1
ATOM 1469 O O . ASP A 1 187 ? -12.698 -10.135 4.434 1.00 91.88 187 ASP A O 1
ATOM 1473 N N . LEU A 1 188 ? -10.485 -9.801 4.383 1.00 93.06 188 LEU A N 1
ATOM 1474 C CA . LEU A 1 188 ? -10.513 -8.607 5.229 1.00 93.06 188 LEU A CA 1
ATOM 1475 C C . LEU A 1 188 ? -10.588 -7.306 4.421 1.00 93.06 188 LEU A C 1
ATOM 1477 O O . LEU A 1 188 ? -11.022 -6.285 4.955 1.00 93.06 188 LEU A O 1
ATOM 1481 N N . GLY A 1 189 ? -10.201 -7.329 3.143 1.00 93.50 189 GLY A N 1
ATOM 1482 C CA . GLY A 1 189 ? -10.279 -6.188 2.228 1.00 93.50 189 GLY A CA 1
ATOM 1483 C C . GLY A 1 189 ? -9.114 -6.111 1.247 1.00 93.50 189 GLY A C 1
ATOM 1484 O O . GLY A 1 189 ? -8.207 -6.936 1.260 1.00 93.50 189 GLY A O 1
ATOM 1485 N N . GLY A 1 190 ? -9.106 -5.098 0.386 1.00 92.25 190 GLY A N 1
ATOM 1486 C CA . GLY A 1 190 ? -8.053 -4.936 -0.614 1.00 92.25 190 GLY A CA 1
ATOM 1487 C C . GLY A 1 190 ? -8.351 -3.842 -1.628 1.00 92.25 190 GLY A C 1
ATOM 1488 O O . GLY A 1 190 ? -9.430 -3.246 -1.624 1.00 92.25 190 GLY A O 1
ATOM 1489 N N . ALA A 1 191 ? -7.380 -3.589 -2.500 1.00 91.25 191 ALA A N 1
ATOM 1490 C CA . ALA A 1 191 ? -7.486 -2.627 -3.584 1.00 91.25 191 ALA A CA 1
ATOM 1491 C C . ALA A 1 191 ? -6.798 -3.118 -4.858 1.00 91.25 191 ALA A C 1
ATOM 1493 O O . ALA A 1 191 ? -5.789 -3.825 -4.822 1.00 91.25 191 ALA A O 1
ATOM 1494 N N . ASN A 1 192 ? -7.348 -2.699 -5.998 1.00 90.00 192 ASN A N 1
ATOM 1495 C CA . ASN A 1 192 ? -6.859 -2.960 -7.349 1.00 90.00 192 ASN A CA 1
ATOM 1496 C C . ASN A 1 192 ? -6.673 -4.447 -7.681 1.00 90.00 192 ASN A C 1
ATOM 1498 O O . ASN A 1 192 ? -5.902 -4.796 -8.574 1.00 90.00 192 ASN A O 1
ATOM 1502 N N . THR A 1 193 ? -7.403 -5.323 -6.999 1.00 87.25 193 THR A N 1
ATOM 1503 C CA . THR A 1 193 ? -7.270 -6.775 -7.096 1.00 87.25 193 THR A CA 1
ATOM 1504 C C . THR A 1 193 ? -8.606 -7.434 -7.423 1.00 87.25 193 THR A C 1
ATOM 1506 O O . THR A 1 193 ? -9.666 -6.903 -7.110 1.00 87.25 193 THR A O 1
ATOM 1509 N N . GLN A 1 194 ? -8.551 -8.604 -8.059 1.00 86.19 194 GLN A N 1
ATOM 1510 C CA . GLN A 1 194 ? -9.722 -9.440 -8.355 1.00 86.19 194 GLN A CA 1
ATOM 1511 C C . GLN A 1 194 ? -9.967 -10.513 -7.284 1.00 86.19 194 GLN A C 1
ATOM 1513 O O . GLN A 1 194 ? -10.893 -11.305 -7.408 1.00 86.19 194 GLN A O 1
ATOM 1518 N N . LYS A 1 195 ? -9.130 -10.556 -6.242 1.00 88.12 195 LYS A N 1
ATOM 1519 C CA . LYS A 1 195 ? -9.138 -11.593 -5.203 1.00 88.12 195 LYS A CA 1
ATOM 1520 C C . LYS A 1 195 ? -10.032 -11.267 -4.000 1.00 88.12 195 LYS A C 1
ATOM 1522 O O . LYS A 1 195 ? -9.911 -11.918 -2.972 1.00 88.12 195 LYS A O 1
ATOM 1527 N N . CYS A 1 196 ? -10.886 -10.249 -4.070 1.00 85.06 196 CYS A N 1
ATOM 1528 C CA . CYS A 1 196 ? -11.779 -9.900 -2.961 1.00 85.06 196 CYS A CA 1
ATOM 1529 C C . CYS A 1 196 ? -12.761 -11.047 -2.662 1.00 85.06 196 CYS A C 1
ATOM 1531 O O . CYS A 1 196 ? -13.346 -11.606 -3.590 1.00 85.06 196 CYS A O 1
ATOM 1533 N N . SER A 1 197 ? -12.978 -11.382 -1.386 1.00 70.56 197 SER A N 1
ATOM 1534 C CA . SER A 1 197 ? -14.024 -12.344 -1.011 1.00 70.56 197 SER A CA 1
ATOM 1535 C C . SER A 1 197 ? -15.415 -11.700 -1.093 1.00 70.56 197 SER A C 1
ATOM 1537 O O . SER A 1 197 ? -15.592 -10.576 -0.627 1.00 70.56 197 SER A O 1
ATOM 1539 N N . GLY A 1 198 ? -16.398 -12.412 -1.653 1.00 53.84 198 GLY A N 1
ATOM 1540 C CA . GLY A 1 198 ? -17.782 -11.946 -1.794 1.00 53.84 198 GLY A CA 1
ATOM 1541 C C . GLY A 1 198 ? -18.226 -11.875 -3.255 1.00 53.84 198 GLY A C 1
ATOM 1542 O O . GLY A 1 198 ? -17.650 -11.161 -4.070 1.00 53.84 198 GLY A O 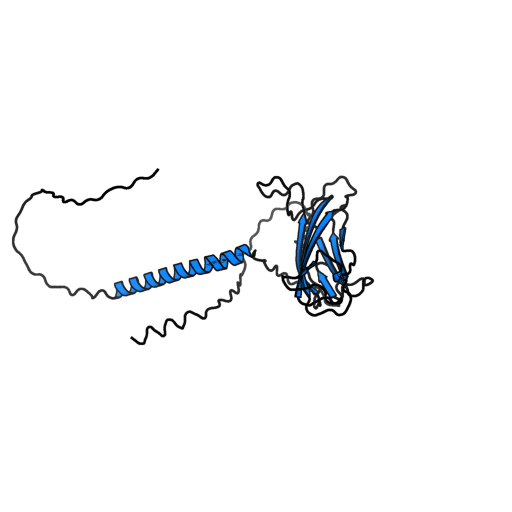1
ATOM 1543 N N . ASN A 1 199 ? -19.275 -12.623 -3.603 1.00 39.94 199 ASN A N 1
ATOM 1544 C CA . ASN A 1 199 ? -19.921 -12.545 -4.913 1.00 39.94 199 ASN A CA 1
ATOM 1545 C C . ASN A 1 199 ? -20.701 -11.230 -5.040 1.00 39.94 199 ASN A C 1
ATOM 1547 O O . ASN A 1 199 ? -21.920 -11.243 -4.899 1.00 39.94 199 ASN A O 1
ATOM 1551 N N . LEU A 1 200 ? -20.047 -10.106 -5.329 1.00 37.41 200 LEU A N 1
ATOM 1552 C CA . LEU A 1 200 ? -20.743 -8.931 -5.847 1.00 37.41 200 LEU A CA 1
ATOM 1553 C C . LEU A 1 200 ? -19.964 -8.317 -7.007 1.00 37.41 200 LEU A C 1
ATOM 1555 O O . LEU A 1 200 ? -18.836 -7.851 -6.895 1.00 37.41 200 LEU A O 1
ATOM 1559 N N . PHE A 1 201 ? -20.633 -8.396 -8.151 1.00 34.50 201 PHE A N 1
ATOM 1560 C CA . PHE A 1 201 ? -20.320 -7.797 -9.428 1.00 34.50 201 PHE A CA 1
ATOM 1561 C C . PHE A 1 201 ? -19.721 -6.392 -9.315 1.00 34.50 201 PHE A C 1
ATOM 1563 O O . PHE A 1 201 ? -20.211 -5.540 -8.576 1.00 34.50 201 PHE A O 1
ATOM 1570 N N . PHE A 1 202 ? -18.733 -6.148 -10.178 1.00 38.78 202 PHE A N 1
ATOM 1571 C CA . PHE A 1 202 ? -18.340 -4.831 -10.656 1.00 38.78 202 PHE A CA 1
ATOM 1572 C C . PHE A 1 202 ? -19.577 -3.969 -10.936 1.00 38.78 202 PHE A C 1
ATOM 1574 O O . PHE A 1 202 ? -20.305 -4.212 -11.898 1.00 38.78 202 PHE A O 1
ATOM 1581 N N . ASN A 1 203 ? -19.789 -2.935 -10.127 1.00 27.97 203 ASN A N 1
ATOM 1582 C CA . ASN A 1 203 ? -20.565 -1.784 -10.552 1.00 27.97 203 ASN A CA 1
ATOM 1583 C C . ASN A 1 203 ? -19.693 -0.549 -10.350 1.00 27.97 203 ASN A C 1
ATOM 1585 O O . ASN A 1 203 ? -19.452 -0.096 -9.231 1.00 27.97 203 ASN A O 1
ATOM 1589 N N . TRP A 1 204 ? -19.123 -0.097 -11.461 1.00 35.16 204 TRP A N 1
ATOM 1590 C CA . TRP A 1 204 ? -18.172 0.997 -11.522 1.00 35.16 204 TRP A CA 1
ATOM 1591 C C . TRP A 1 204 ? -18.856 2.308 -11.131 1.00 35.16 204 TRP A C 1
ATOM 1593 O O . TRP A 1 204 ? -19.767 2.779 -11.807 1.00 35.16 204 TRP A O 1
ATOM 1603 N N . SER A 1 205 ? -18.379 2.922 -10.051 1.00 27.98 205 SER A N 1
ATOM 1604 C CA . SER A 1 205 ? -18.602 4.336 -9.766 1.00 27.98 205 SER A CA 1
ATOM 1605 C C . SER A 1 205 ? -17.244 4.987 -9.557 1.00 27.98 205 SER A C 1
ATOM 1607 O O . SER A 1 205 ? -16.727 5.063 -8.444 1.00 27.98 205 SER A O 1
ATOM 1609 N N . THR A 1 206 ? -16.681 5.482 -10.654 1.00 35.72 206 THR A N 1
ATOM 1610 C CA . THR A 1 206 ? -15.581 6.438 -10.662 1.00 35.72 206 THR A CA 1
ATOM 1611 C C . THR A 1 206 ? -16.038 7.731 -9.994 1.00 35.72 206 THR A C 1
ATOM 1613 O O . THR A 1 206 ? -16.631 8.616 -10.608 1.00 35.72 206 THR A O 1
ATOM 1616 N N . ARG A 1 207 ? -15.719 7.878 -8.712 1.00 28.38 207 ARG A N 1
ATOM 1617 C CA . ARG A 1 207 ? -15.403 9.200 -8.187 1.00 28.38 207 ARG A CA 1
ATOM 1618 C C . ARG A 1 207 ? -13.920 9.215 -7.877 1.00 28.38 207 ARG A C 1
ATOM 1620 O O . ARG A 1 207 ? -13.523 8.681 -6.847 1.00 28.38 207 ARG A O 1
ATOM 1627 N N . PRO A 1 208 ? -13.083 9.807 -8.745 1.00 35.78 208 PRO A N 1
ATOM 1628 C CA . PRO A 1 208 ? -11.889 10.427 -8.220 1.00 35.78 208 PRO A CA 1
ATOM 1629 C C . PRO A 1 208 ? -12.392 11.468 -7.221 1.00 35.78 208 PRO A C 1
ATOM 1631 O O . PRO A 1 208 ? -12.919 12.509 -7.619 1.00 35.78 208 PRO A O 1
ATOM 1634 N N . ASP A 1 209 ? -12.278 11.184 -5.926 1.00 34.66 209 ASP A N 1
ATOM 1635 C CA . ASP A 1 209 ? -12.137 12.285 -4.994 1.00 34.66 209 ASP A CA 1
ATOM 1636 C C . ASP A 1 209 ? -10.880 12.996 -5.469 1.00 34.66 209 ASP A C 1
ATOM 1638 O O . ASP A 1 209 ? -9.758 12.502 -5.348 1.00 34.66 209 ASP A O 1
ATOM 1642 N N . VAL A 1 210 ? -11.089 14.121 -6.152 1.00 38.09 210 VAL A N 1
ATOM 1643 C CA . VAL A 1 210 ? -10.038 15.087 -6.407 1.00 38.09 210 VAL A CA 1
ATOM 1644 C C . VAL A 1 210 ? -9.604 15.487 -5.009 1.00 38.09 210 VAL A C 1
ATOM 1646 O O . VAL A 1 210 ? -10.230 16.341 -4.383 1.00 38.09 210 VAL A O 1
ATOM 1649 N N . ALA A 1 211 ? -8.599 14.790 -4.479 1.00 39.50 211 ALA A N 1
ATOM 1650 C CA . ALA A 1 211 ? -7.930 15.150 -3.255 1.00 39.50 211 ALA A CA 1
ATOM 1651 C C . ALA A 1 211 ? -7.318 16.512 -3.546 1.00 39.50 211 ALA A C 1
ATOM 1653 O O . ALA A 1 211 ? -6.231 16.633 -4.107 1.00 39.50 211 ALA A O 1
ATOM 1654 N N . ILE A 1 212 ? -8.097 17.556 -3.267 1.00 43.12 212 ILE A N 1
ATOM 1655 C CA . ILE A 1 212 ? -7.629 18.922 -3.262 1.00 43.12 212 ILE A CA 1
ATOM 1656 C C . ILE A 1 212 ? -6.435 18.880 -2.310 1.00 43.12 212 ILE A C 1
ATOM 1658 O O . ILE A 1 212 ? -6.650 18.569 -1.134 1.00 43.12 212 ILE A O 1
ATOM 1662 N N . PRO A 1 213 ? -5.197 19.115 -2.790 1.00 49.00 213 PRO A N 1
ATOM 1663 C CA . PRO A 1 213 ? -4.018 19.032 -1.942 1.00 49.00 213 PRO A CA 1
ATOM 1664 C C . PRO A 1 213 ? -4.296 19.832 -0.673 1.00 49.00 213 PRO A C 1
ATOM 1666 O O . PRO A 1 213 ? -4.850 20.927 -0.773 1.00 49.00 213 PRO A O 1
ATOM 1669 N N . GLU A 1 214 ? -3.957 19.325 0.513 1.00 53.47 214 GLU A N 1
ATOM 1670 C CA . GLU A 1 214 ? -4.263 20.014 1.783 1.00 53.47 214 GLU A CA 1
ATOM 1671 C C . GLU A 1 214 ? -3.793 21.488 1.776 1.00 53.47 214 GLU A C 1
ATOM 1673 O O . GLU A 1 214 ? -4.424 22.366 2.365 1.00 53.47 214 GLU A O 1
ATOM 1678 N N . ALA A 1 215 ? -2.754 21.800 0.991 1.00 52.03 215 ALA A N 1
ATOM 1679 C CA . ALA A 1 215 ? -2.317 23.161 0.685 1.00 52.03 215 ALA A CA 1
ATOM 1680 C C . ALA A 1 215 ? -3.377 24.023 -0.035 1.00 52.03 215 ALA A C 1
ATOM 1682 O O . ALA A 1 215 ? -3.577 25.176 0.336 1.00 52.03 215 ALA A O 1
ATOM 1683 N N . LEU A 1 216 ? -4.081 23.486 -1.035 1.00 54.84 216 LEU A N 1
ATOM 1684 C CA . LEU A 1 216 ? -5.145 24.181 -1.763 1.00 54.84 216 LEU A CA 1
ATOM 1685 C C . LEU A 1 216 ? -6.426 24.293 -0.918 1.00 54.84 216 LEU A C 1
ATOM 1687 O O . LEU A 1 216 ? -7.105 25.312 -0.980 1.00 54.84 216 LEU A O 1
ATOM 1691 N N . LYS A 1 217 ? -6.724 23.306 -0.062 1.00 59.62 217 LYS A N 1
ATOM 1692 C CA . LYS A 1 217 ? -7.826 23.394 0.913 1.00 59.62 217 LYS A CA 1
ATOM 1693 C C . LYS A 1 217 ? -7.562 24.501 1.938 1.00 59.62 217 LYS A C 1
ATOM 1695 O O . LYS A 1 217 ? -8.426 25.344 2.172 1.00 59.62 217 LYS A O 1
ATOM 1700 N N . SER A 1 218 ? -6.343 24.554 2.475 1.00 63.19 218 SER A N 1
ATOM 1701 C CA . SER A 1 218 ? -5.886 25.634 3.356 1.00 63.19 218 SER A CA 1
ATOM 1702 C C . SER A 1 218 ? -5.899 26.999 2.652 1.00 63.19 218 SER A C 1
ATOM 1704 O O . SER A 1 218 ? -6.376 27.986 3.215 1.00 63.19 218 SER A O 1
ATOM 1706 N N . PHE A 1 219 ? -5.473 27.054 1.386 1.00 72.75 219 PHE A N 1
ATOM 1707 C CA . PHE A 1 219 ? -5.517 28.262 0.562 1.00 72.75 219 PHE A CA 1
ATOM 1708 C C . PHE A 1 219 ? -6.958 28.753 0.348 1.00 72.75 219 PHE A C 1
ATOM 1710 O O . PHE A 1 219 ? -7.256 29.910 0.620 1.00 72.75 219 PHE A O 1
ATOM 1717 N N . ILE A 1 220 ? -7.885 27.884 -0.061 1.00 73.38 220 ILE A N 1
ATOM 1718 C CA . ILE A 1 220 ? -9.290 28.259 -0.294 1.00 73.38 220 ILE A CA 1
ATOM 1719 C C . ILE A 1 220 ? -9.956 28.747 0.995 1.00 73.38 220 ILE A C 1
ATOM 1721 O O . ILE A 1 220 ? -10.677 29.740 0.959 1.00 73.38 220 ILE A O 1
ATOM 1725 N N . ILE A 1 221 ? -9.697 28.108 2.139 1.00 74.31 221 ILE A N 1
ATOM 1726 C CA . ILE A 1 221 ? -10.248 28.553 3.427 1.00 74.31 221 ILE A CA 1
ATOM 1727 C C . ILE A 1 221 ? -9.684 29.929 3.800 1.00 74.31 221 ILE A C 1
ATOM 1729 O O . ILE A 1 221 ? -10.440 30.846 4.120 1.00 74.31 221 ILE A O 1
ATOM 1733 N N . THR A 1 222 ? -8.365 30.101 3.709 1.00 72.62 222 THR A N 1
ATOM 1734 C CA . THR A 1 222 ? -7.694 31.335 4.139 1.00 72.62 222 THR A CA 1
ATOM 1735 C C . THR A 1 222 ? -8.049 32.518 3.236 1.00 72.62 222 THR A C 1
ATOM 1737 O O . THR A 1 222 ? -8.434 33.584 3.716 1.00 72.62 222 THR A O 1
ATOM 1740 N N . PHE A 1 223 ? -7.970 32.336 1.917 1.00 79.62 223 PHE A N 1
ATOM 1741 C CA . PHE A 1 223 ? -8.252 33.398 0.953 1.00 79.62 223 PHE A CA 1
ATOM 1742 C C . PHE A 1 223 ? -9.753 33.591 0.712 1.00 79.62 223 PHE A C 1
ATOM 1744 O O . PHE A 1 223 ? -10.181 34.712 0.446 1.00 79.62 223 PHE A O 1
ATOM 1751 N N . GLY A 1 224 ? -10.572 32.547 0.871 1.00 81.00 224 GLY A N 1
ATOM 1752 C CA . GLY A 1 224 ? -12.028 32.634 0.748 1.00 81.00 224 GLY A CA 1
ATOM 1753 C C . GLY A 1 224 ? -12.653 33.551 1.799 1.00 81.00 224 GLY A C 1
ATOM 1754 O O . GLY A 1 224 ? -13.485 34.392 1.458 1.00 81.00 224 GLY A O 1
ATOM 1755 N N . ILE A 1 225 ? -12.192 33.470 3.053 1.00 83.50 225 ILE A N 1
ATOM 1756 C CA . ILE A 1 225 ? -12.617 34.391 4.122 1.00 83.50 225 ILE A CA 1
ATOM 1757 C C . ILE A 1 225 ? -12.242 35.836 3.764 1.00 83.50 225 ILE A C 1
ATOM 1759 O O . ILE A 1 225 ? -13.045 36.754 3.923 1.00 83.50 225 ILE A O 1
ATOM 1763 N N . LEU A 1 226 ? -11.039 36.040 3.227 1.00 82.56 226 LEU A N 1
ATOM 1764 C CA . LEU A 1 226 ? -10.522 37.362 2.872 1.00 82.56 226 LEU A CA 1
ATOM 1765 C C . LEU A 1 226 ? -11.326 38.002 1.727 1.00 82.56 226 LEU A C 1
ATOM 1767 O O . LEU A 1 226 ? -11.732 39.160 1.828 1.00 82.56 226 LEU A O 1
ATOM 1771 N N . ILE A 1 227 ? -11.639 37.227 0.682 1.00 86.19 227 ILE A N 1
ATOM 1772 C CA . ILE A 1 227 ? -12.493 37.660 -0.436 1.00 86.19 227 ILE A CA 1
ATOM 1773 C C . ILE A 1 227 ? -13.899 38.014 0.065 1.00 86.19 227 ILE A C 1
ATOM 1775 O O . ILE A 1 227 ? -14.446 39.049 -0.321 1.00 86.19 227 ILE A O 1
ATOM 1779 N N . PHE A 1 228 ? -14.471 37.203 0.960 1.00 87.12 228 PHE A N 1
ATOM 1780 C CA . PHE A 1 228 ? -15.789 37.471 1.534 1.00 87.12 228 PHE A CA 1
ATOM 1781 C C . PHE A 1 228 ? -15.813 38.778 2.344 1.00 87.12 228 PHE A C 1
ATOM 1783 O O . PHE A 1 228 ? -16.724 39.590 2.177 1.00 87.12 228 PHE A O 1
ATOM 1790 N N . CYS A 1 229 ? -14.787 39.041 3.157 1.00 86.75 229 CYS A N 1
ATOM 1791 C CA . CYS A 1 229 ? -14.661 40.294 3.907 1.00 86.75 229 CYS A CA 1
ATOM 1792 C C . CYS A 1 229 ? -14.563 41.529 2.990 1.00 86.75 229 CYS A C 1
ATOM 1794 O O . CYS A 1 229 ? -15.195 42.559 3.255 1.00 86.75 229 CYS A O 1
ATOM 1796 N N . ILE A 1 230 ? -13.814 41.435 1.886 1.00 89.50 230 ILE A N 1
ATOM 1797 C CA . ILE A 1 230 ? -13.695 42.526 0.903 1.00 89.50 230 ILE A CA 1
ATOM 1798 C C . ILE A 1 230 ? -15.039 42.770 0.199 1.00 89.50 230 ILE A C 1
ATOM 1800 O O . ILE A 1 230 ? -15.467 43.917 0.048 1.00 89.50 230 ILE A O 1
ATOM 1804 N N . ALA A 1 231 ? -15.747 41.707 -0.187 1.00 89.69 231 ALA A N 1
ATOM 1805 C CA . ALA A 1 231 ? -17.065 41.818 -0.807 1.00 89.69 231 ALA A CA 1
ATOM 1806 C C . ALA A 1 231 ? -18.101 42.438 0.148 1.00 89.69 231 ALA A C 1
ATOM 1808 O O . ALA A 1 231 ? -18.855 43.328 -0.251 1.00 89.69 231 ALA A O 1
ATOM 1809 N N . ALA A 1 232 ? -18.104 42.030 1.420 1.00 91.19 232 ALA A N 1
ATOM 1810 C CA . ALA A 1 232 ? -19.022 42.552 2.429 1.00 91.19 232 ALA A CA 1
ATOM 1811 C C . ALA A 1 232 ? -18.808 44.052 2.691 1.00 91.19 232 ALA A C 1
ATOM 1813 O O . ALA A 1 232 ? -19.766 44.825 2.703 1.00 91.19 232 ALA A O 1
ATOM 1814 N N . THR A 1 233 ? -17.556 44.490 2.844 1.00 90.75 233 THR A N 1
ATOM 1815 C CA . THR A 1 233 ? -17.231 45.915 3.051 1.00 90.75 233 THR A CA 1
ATOM 1816 C C . THR A 1 233 ? -17.570 46.765 1.827 1.00 90.75 233 THR A C 1
ATOM 1818 O O . THR A 1 233 ? -18.158 47.840 1.968 1.00 90.75 233 THR A O 1
ATOM 1821 N N . SER A 1 234 ? -17.304 46.251 0.625 1.00 89.56 234 SER A N 1
ATOM 1822 C CA . SER A 1 234 ? -17.683 46.901 -0.635 1.00 89.56 234 SER A CA 1
ATOM 1823 C C . SER A 1 234 ? -19.205 47.042 -0.774 1.00 89.56 234 SER A C 1
ATOM 1825 O O . SER A 1 234 ? -19.699 48.100 -1.167 1.00 89.56 234 SER A O 1
ATOM 1827 N N . PHE A 1 235 ? -19.968 46.013 -0.389 1.00 91.12 235 PHE A N 1
ATOM 1828 C CA . PHE A 1 235 ? -21.432 46.046 -0.411 1.00 91.12 235 PHE A CA 1
ATOM 1829 C C . PHE A 1 235 ? -22.009 47.062 0.584 1.00 91.12 235 PHE A C 1
ATOM 1831 O O . PHE A 1 235 ? -22.911 47.824 0.233 1.00 91.12 235 PHE A O 1
ATOM 1838 N N . VAL A 1 236 ? -21.469 47.128 1.806 1.00 91.56 236 VAL A N 1
ATOM 1839 C CA . VAL A 1 236 ? -21.877 48.132 2.804 1.00 91.56 236 VAL A CA 1
ATOM 1840 C C . VAL A 1 236 ? -21.586 49.548 2.300 1.00 91.56 236 VAL A C 1
ATOM 1842 O O . VAL A 1 236 ? -22.460 50.412 2.384 1.00 91.56 236 VAL A O 1
ATOM 1845 N N . GLY A 1 237 ? -20.406 49.781 1.715 1.00 88.12 237 GLY A N 1
ATOM 1846 C CA . GLY A 1 237 ? -20.052 51.067 1.107 1.00 88.12 237 GLY A CA 1
ATOM 1847 C C . GLY A 1 237 ? -21.026 51.482 0.000 1.00 88.12 237 GLY A C 1
ATOM 1848 O O . GLY A 1 237 ? -21.540 52.601 0.017 1.00 88.12 237 GLY A O 1
ATOM 1849 N N . TRP A 1 238 ? -21.351 50.563 -0.913 1.00 90.69 238 TRP A N 1
ATOM 1850 C CA . TRP A 1 238 ? -22.343 50.791 -1.970 1.00 90.69 238 TRP A CA 1
ATOM 1851 C C . TRP A 1 238 ? -23.751 51.074 -1.421 1.00 90.69 238 TRP A C 1
ATOM 1853 O O . TRP A 1 238 ? -24.463 51.951 -1.915 1.00 90.69 238 TRP A O 1
ATOM 1863 N N . TYR A 1 239 ? -24.169 50.366 -0.371 1.00 88.19 239 TYR A N 1
ATOM 1864 C CA . TYR A 1 239 ? -25.481 50.574 0.239 1.00 88.19 239 TYR A CA 1
ATOM 1865 C C . TYR A 1 239 ? -25.603 51.960 0.898 1.00 88.19 239 TYR A C 1
ATOM 1867 O O . TYR A 1 239 ? -26.635 52.625 0.762 1.00 88.19 239 TYR A O 1
ATOM 1875 N N . ILE A 1 240 ? -24.544 52.423 1.576 1.00 85.50 240 ILE A N 1
ATOM 1876 C CA . ILE A 1 240 ? -24.500 53.751 2.206 1.00 85.50 240 ILE A CA 1
ATOM 1877 C 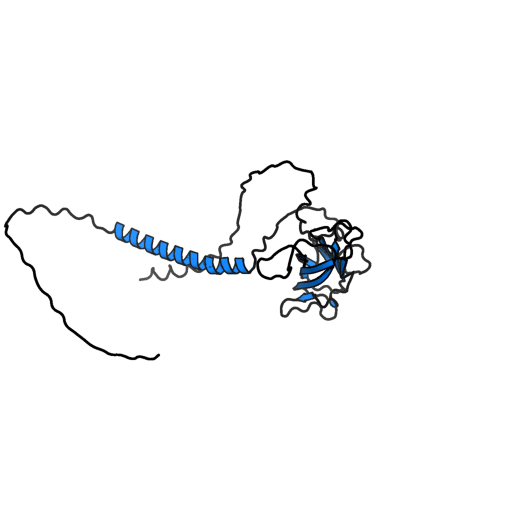C . ILE A 1 240 ? -24.555 54.858 1.145 1.00 85.50 240 ILE A C 1
ATOM 1879 O O . ILE A 1 240 ? -25.367 55.777 1.273 1.00 85.50 240 ILE A O 1
ATOM 1883 N N . THR A 1 241 ? -23.760 54.764 0.073 1.00 80.19 241 THR A N 1
ATOM 1884 C CA . THR A 1 241 ? -23.759 55.778 -0.999 1.00 80.19 241 THR A CA 1
ATOM 1885 C C . THR A 1 241 ? -25.107 55.851 -1.713 1.00 80.19 241 THR A C 1
ATOM 1887 O O . THR A 1 241 ? -25.619 56.947 -1.950 1.00 80.19 241 THR A O 1
ATOM 1890 N N . LYS A 1 242 ? -25.762 54.711 -1.966 1.00 78.38 242 LYS A N 1
ATOM 1891 C CA . LYS A 1 242 ? -27.103 54.690 -2.569 1.00 78.38 242 LYS A CA 1
ATOM 1892 C C . LYS A 1 242 ? -28.156 55.389 -1.697 1.00 78.38 242 LYS A C 1
ATOM 1894 O O . LYS A 1 242 ? -29.010 56.100 -2.225 1.00 78.38 242 LYS A O 1
ATOM 1899 N N . ARG A 1 243 ? -28.100 55.233 -0.367 1.00 75.00 243 ARG A N 1
ATOM 1900 C CA . ARG A 1 243 ? -29.013 55.946 0.549 1.00 75.00 243 ARG A CA 1
ATOM 1901 C C . ARG A 1 243 ? -28.719 57.443 0.646 1.00 75.00 243 ARG A C 1
ATOM 1903 O O . ARG A 1 243 ? -29.664 58.226 0.736 1.00 75.00 243 ARG A O 1
ATOM 1910 N N . ALA A 1 244 ? -27.452 57.845 0.587 1.00 70.88 244 ALA A N 1
ATOM 1911 C CA . ALA A 1 244 ? -27.079 59.258 0.590 1.00 70.88 244 ALA A CA 1
ATOM 1912 C C . ALA A 1 244 ? -27.655 60.002 -0.631 1.00 70.88 244 ALA A C 1
ATOM 1914 O O . ALA A 1 244 ? -28.213 61.086 -0.483 1.00 70.88 244 ALA A O 1
ATOM 1915 N N . HIS A 1 245 ? -27.631 59.383 -1.817 1.00 63.84 245 HIS A N 1
ATOM 1916 C CA . HIS A 1 245 ? -28.204 59.976 -3.032 1.00 63.84 245 HIS A CA 1
ATOM 1917 C C . HIS A 1 245 ? -29.740 60.001 -3.067 1.00 63.84 245 HIS A C 1
ATOM 1919 O O . HIS A 1 245 ? -30.314 60.890 -3.688 1.00 63.84 245 HIS A O 1
ATOM 1925 N N . ALA A 1 246 ? -30.422 59.083 -2.375 1.00 59.19 246 ALA A N 1
ATOM 1926 C CA . ALA A 1 246 ? -31.886 59.089 -2.277 1.00 59.19 246 ALA A CA 1
ATOM 1927 C C . ALA A 1 246 ? -32.437 60.180 -1.336 1.00 59.19 246 ALA A C 1
ATOM 1929 O O . ALA A 1 246 ? -33.644 60.402 -1.294 1.00 59.19 246 ALA A O 1
ATOM 1930 N N . SER A 1 247 ? -31.561 60.847 -0.576 1.00 56.69 247 SER A N 1
ATOM 1931 C CA . SER A 1 247 ? -31.940 61.823 0.450 1.00 56.69 247 SER A CA 1
ATOM 1932 C C . SER A 1 247 ? -31.765 63.276 0.009 1.00 56.69 247 SER A C 1
ATOM 1934 O O . SER A 1 247 ? -31.965 64.163 0.831 1.00 56.69 247 SER A O 1
ATOM 1936 N N . ALA A 1 248 ? -31.382 63.546 -1.246 1.00 53.16 248 ALA A N 1
ATOM 1937 C CA . ALA A 1 248 ? -31.304 64.914 -1.750 1.00 53.16 248 ALA A CA 1
ATOM 1938 C C . ALA A 1 248 ? -32.732 65.485 -1.869 1.00 53.16 248 ALA A C 1
ATOM 1940 O O . ALA A 1 248 ? -33.493 65.024 -2.725 1.00 53.16 248 ALA A O 1
ATOM 1941 N N . PRO A 1 249 ? -33.136 66.456 -1.028 1.00 53.62 249 PRO A N 1
ATOM 1942 C CA . PRO A 1 249 ? -34.434 67.095 -1.172 1.00 53.62 249 PRO A CA 1
ATOM 1943 C C . PRO A 1 249 ? -34.451 67.817 -2.518 1.00 53.62 249 PRO A C 1
ATOM 1945 O O . PRO A 1 249 ? -33.483 68.498 -2.864 1.00 53.62 249 PRO A O 1
ATOM 1948 N N . ALA A 1 250 ? -35.538 67.666 -3.276 1.00 56.19 250 ALA A N 1
ATOM 1949 C CA . ALA A 1 250 ? -35.768 68.448 -4.480 1.00 56.19 250 ALA A CA 1
ATOM 1950 C C . ALA A 1 250 ? -35.587 69.932 -4.134 1.00 56.19 250 ALA A C 1
ATOM 1952 O O . ALA A 1 250 ? -36.352 70.482 -3.342 1.00 56.19 250 ALA A O 1
ATOM 1953 N N . ALA A 1 251 ? -34.538 70.549 -4.681 1.00 54.44 251 ALA A N 1
ATOM 1954 C CA . ALA A 1 251 ? -34.251 71.955 -4.471 1.00 54.44 251 ALA A CA 1
ATOM 1955 C C . ALA A 1 251 ? -35.461 72.767 -4.944 1.00 54.44 251 ALA A C 1
ATOM 1957 O O . ALA A 1 251 ? -35.753 72.860 -6.138 1.00 54.44 251 ALA A O 1
ATOM 1958 N N . THR A 1 252 ? -36.196 73.316 -3.981 1.00 46.25 252 THR A N 1
ATOM 1959 C CA . THR A 1 252 ? -37.230 74.321 -4.188 1.00 46.25 252 THR A CA 1
ATOM 1960 C C . THR A 1 252 ? -36.626 75.468 -4.986 1.00 46.25 252 THR A C 1
ATOM 1962 O O . THR A 1 252 ? -35.757 76.184 -4.494 1.00 46.25 252 THR A O 1
ATOM 1965 N N . LYS A 1 253 ? -37.090 75.611 -6.231 1.00 48.12 253 LYS A N 1
ATOM 1966 C CA . LYS A 1 253 ? -36.875 76.769 -7.103 1.00 48.12 253 LYS A CA 1
ATOM 1967 C C . LYS A 1 253 ? -37.179 78.046 -6.311 1.00 48.12 253 LYS A C 1
ATOM 1969 O O . LYS A 1 253 ? -38.343 78.333 -6.037 1.00 48.12 253 LYS A O 1
ATOM 1974 N N . SER A 1 254 ? -36.150 78.800 -5.942 1.00 49.25 254 SER A N 1
ATOM 1975 C CA . SER A 1 254 ? -36.306 80.178 -5.485 1.00 49.25 254 SER A CA 1
ATOM 1976 C C . SER A 1 254 ? -36.548 81.097 -6.698 1.00 49.25 254 SER A C 1
ATOM 1978 O O . SER A 1 254 ? -35.945 80.886 -7.755 1.00 49.25 254 SER A O 1
ATOM 1980 N N . PRO A 1 255 ? -37.466 82.075 -6.594 1.00 49.62 255 PRO A N 1
ATOM 1981 C CA . PRO A 1 255 ? -37.787 83.008 -7.673 1.00 49.62 255 PRO A CA 1
ATOM 1982 C C . PRO A 1 255 ? -36.691 84.074 -7.873 1.00 49.62 255 PRO A C 1
ATOM 1984 O O . PRO A 1 255 ? -35.894 84.312 -6.962 1.00 49.62 255 PRO A O 1
ATOM 1987 N N . PRO A 1 256 ? -36.641 84.710 -9.060 1.00 52.75 256 PRO A N 1
ATOM 1988 C CA . PRO A 1 256 ? -35.564 85.616 -9.440 1.00 52.75 256 PRO A CA 1
ATOM 1989 C C . PRO A 1 256 ? -35.675 86.950 -8.695 1.00 52.75 256 PRO A C 1
ATOM 1991 O O . PRO A 1 256 ? -36.760 87.525 -8.600 1.00 52.75 256 PRO A O 1
ATOM 1994 N N . LEU A 1 257 ? -34.540 87.449 -8.202 1.00 49.59 257 LEU A N 1
ATOM 1995 C CA . LEU A 1 257 ? -34.399 88.824 -7.740 1.00 49.59 257 LEU A CA 1
ATOM 1996 C C . LEU A 1 257 ? -33.342 89.521 -8.599 1.00 49.59 257 LEU A C 1
ATOM 1998 O O . LEU A 1 257 ? -32.233 89.018 -8.773 1.00 49.59 257 LEU A O 1
ATOM 2002 N N . ASN A 1 258 ? -33.766 90.641 -9.168 1.00 50.12 258 ASN A N 1
ATOM 2003 C CA . ASN A 1 258 ? -33.096 91.417 -10.196 1.00 50.12 258 ASN A CA 1
ATOM 2004 C C . ASN A 1 258 ? -31.897 92.209 -9.657 1.00 50.12 258 ASN A C 1
ATOM 2006 O O . ASN A 1 258 ? -31.873 92.587 -8.489 1.00 50.12 258 ASN A O 1
ATOM 2010 N N . ASP A 1 259 ? -30.966 92.473 -10.577 1.00 43.69 259 ASP A N 1
ATOM 2011 C CA . ASP A 1 259 ? -30.162 93.685 -10.759 1.00 43.69 259 ASP A CA 1
ATOM 2012 C C . ASP A 1 259 ? -29.752 94.487 -9.514 1.00 43.69 259 ASP A C 1
ATOM 2014 O O . ASP A 1 259 ? -30.565 95.172 -8.898 1.00 43.69 259 ASP A O 1
ATOM 2018 N N . ALA A 1 260 ? -28.442 94.576 -9.263 1.00 42.09 260 ALA A N 1
ATOM 2019 C CA . ALA A 1 260 ? -27.687 95.763 -9.673 1.00 42.09 260 ALA A CA 1
ATOM 2020 C C . ALA A 1 260 ? -26.237 95.767 -9.146 1.00 42.09 260 ALA A C 1
ATOM 2022 O O . ALA A 1 260 ? -25.932 95.298 -8.054 1.00 42.09 260 ALA A O 1
ATOM 2023 N N . PHE A 1 261 ? -25.410 96.449 -9.938 1.00 46.16 261 PHE A N 1
ATOM 2024 C CA . PHE A 1 261 ? -24.106 97.049 -9.651 1.00 46.16 261 PHE A CA 1
ATOM 2025 C C . PHE A 1 261 ? -22.829 96.266 -9.984 1.00 46.16 261 PHE A C 1
ATOM 2027 O O . PHE A 1 261 ? -22.544 95.167 -9.525 1.00 46.16 261 PHE A O 1
ATOM 2034 N N . ALA A 1 262 ? -22.090 96.947 -10.856 1.00 43.75 262 ALA A N 1
ATOM 2035 C CA . ALA A 1 262 ? -20.849 96.633 -11.525 1.00 43.75 262 ALA A CA 1
ATOM 2036 C C . ALA A 1 262 ? -19.609 97.031 -10.695 1.00 43.75 262 ALA A C 1
ATOM 2038 O O . ALA A 1 262 ? -19.744 97.548 -9.589 1.00 43.75 262 ALA A O 1
ATOM 2039 N N . TYR A 1 263 ? -18.442 96.916 -11.350 1.00 40.59 263 TYR A N 1
ATOM 2040 C CA . TYR A 1 263 ? -17.068 97.270 -10.940 1.00 40.59 263 TYR A CA 1
ATOM 2041 C C . TYR A 1 263 ? -16.353 96.198 -10.099 1.00 40.59 263 TYR A C 1
ATOM 2043 O O . TYR A 1 263 ? -16.951 95.601 -9.221 1.00 40.59 263 TYR A O 1
ATOM 2051 N N . SER A 1 264 ? -15.054 95.917 -10.234 1.00 40.88 264 SER A N 1
ATOM 2052 C CA . SER A 1 264 ? -13.962 96.318 -11.138 1.00 40.88 264 SER A CA 1
ATOM 2053 C C . SER A 1 264 ? -12.685 95.655 -10.590 1.00 40.88 264 SER A C 1
ATOM 2055 O O . SER A 1 264 ? -12.610 95.479 -9.381 1.00 40.88 264 SER A O 1
ATOM 2057 N N . ALA A 1 265 ? -11.717 95.359 -11.467 1.00 44.62 265 ALA A N 1
ATOM 2058 C CA . ALA A 1 265 ? -10.253 95.334 -11.262 1.00 44.62 265 ALA A CA 1
ATOM 2059 C C . ALA A 1 265 ? -9.674 94.657 -9.985 1.00 44.62 265 ALA A C 1
ATOM 2061 O O . ALA A 1 265 ? -9.941 95.062 -8.865 1.00 44.62 265 ALA A O 1
ATOM 2062 N N . GLU A 1 266 ? -8.881 93.587 -10.113 1.00 42.84 266 GLU A N 1
ATOM 2063 C CA . GLU A 1 266 ? -7.407 93.645 -10.273 1.00 42.84 266 GLU A CA 1
ATOM 2064 C C . GLU A 1 266 ? -6.652 93.618 -8.923 1.00 42.84 266 GLU A C 1
ATOM 2066 O O . GLU A 1 266 ? -7.087 94.206 -7.938 1.00 42.84 266 GLU A O 1
ATOM 2071 N N . ASN A 1 267 ? -5.482 92.968 -8.934 1.00 47.31 267 ASN A N 1
ATOM 2072 C CA . ASN A 1 267 ? -4.461 92.828 -7.879 1.00 47.31 267 ASN A CA 1
ATOM 2073 C C . ASN A 1 267 ? -4.640 91.632 -6.916 1.00 47.31 267 ASN A C 1
ATOM 2075 O O . ASN A 1 267 ? -5.647 91.519 -6.232 1.00 47.31 267 ASN A O 1
ATOM 2079 N N . ASP A 1 268 ? -3.784 90.607 -6.875 1.00 43.66 268 ASP A N 1
ATOM 2080 C CA . ASP A 1 268 ? -2.311 90.529 -6.822 1.00 43.66 268 ASP A CA 1
ATOM 2081 C C . ASP A 1 268 ? -1.744 90.661 -5.388 1.00 43.66 268 ASP A C 1
ATOM 2083 O O . ASP A 1 268 ? -2.153 91.504 -4.593 1.00 43.66 268 ASP A O 1
ATOM 2087 N N . PHE A 1 269 ? -0.753 89.804 -5.118 1.00 46.34 269 PHE A N 1
ATOM 2088 C CA . PHE A 1 269 ? 0.230 89.804 -4.027 1.00 46.34 269 PHE A CA 1
ATOM 2089 C C . PHE A 1 269 ? -0.039 89.277 -2.592 1.00 46.34 269 PHE A C 1
ATOM 2091 O O . PHE A 1 269 ? -0.886 89.743 -1.840 1.00 46.34 269 PHE A O 1
ATOM 2098 N N . ARG A 1 270 ? 0.975 88.478 -2.182 1.00 46.38 270 ARG A N 1
ATOM 2099 C CA . ARG A 1 270 ? 1.638 88.304 -0.856 1.00 46.38 270 ARG A CA 1
ATOM 2100 C C . ARG A 1 270 ? 1.085 87.219 0.085 1.00 46.38 270 ARG A C 1
ATOM 2102 O O . ARG A 1 270 ? -0.047 87.277 0.528 1.00 46.38 270 ARG A O 1
ATOM 2109 N N . LYS A 1 271 ? 1.829 86.122 0.324 1.00 45.72 271 LYS A N 1
ATOM 2110 C CA . LYS A 1 271 ? 3.060 85.938 1.154 1.00 45.72 271 LYS A CA 1
ATOM 2111 C C . LYS A 1 271 ? 2.841 86.168 2.657 1.00 45.72 271 LYS A C 1
ATOM 2113 O O . LYS A 1 271 ? 2.611 87.306 3.038 1.00 45.72 271 LYS A O 1
ATOM 2118 N N . GLN A 1 272 ? 3.110 85.122 3.454 1.00 49.28 272 GLN A N 1
ATOM 2119 C CA . GLN A 1 272 ? 3.927 85.042 4.700 1.00 49.28 272 GLN A CA 1
ATOM 2120 C C . GLN A 1 272 ? 3.461 83.794 5.494 1.00 49.28 272 GLN A C 1
ATOM 2122 O O . GLN A 1 272 ? 2.283 83.677 5.789 1.00 49.28 272 GLN A O 1
ATOM 2127 N N . ALA A 1 273 ? 4.226 82.700 5.624 1.00 47.09 273 ALA A N 1
ATOM 2128 C CA . ALA A 1 273 ? 5.451 82.465 6.412 1.00 47.09 273 ALA A CA 1
ATOM 2129 C C . ALA A 1 273 ? 5.265 82.602 7.940 1.00 47.09 273 ALA A C 1
ATOM 2131 O O . ALA A 1 273 ? 5.022 83.709 8.395 1.00 47.09 273 ALA A O 1
ATOM 2132 N N . MET A 1 274 ? 5.458 81.499 8.690 1.00 49.72 274 MET A N 1
ATOM 2133 C CA . MET A 1 274 ? 5.993 81.380 10.075 1.00 49.72 274 MET A CA 1
ATOM 2134 C C . MET A 1 274 ? 6.041 79.868 10.439 1.00 49.72 274 MET A C 1
ATOM 2136 O O . MET A 1 274 ? 5.009 79.213 10.418 1.00 49.72 274 MET A O 1
ATOM 2140 N N . LEU A 1 275 ? 7.209 79.200 10.441 1.00 46.12 275 LEU A N 1
ATOM 2141 C CA . LEU A 1 275 ? 8.211 79.036 11.525 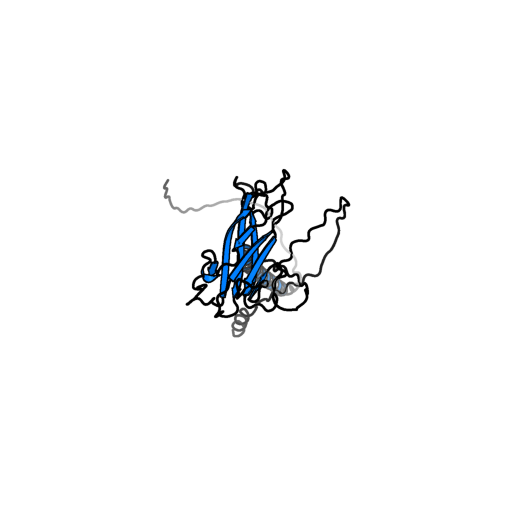1.00 46.12 275 LEU A CA 1
ATOM 2142 C C . LEU A 1 275 ? 7.846 77.977 12.593 1.00 46.12 275 LEU A C 1
ATOM 2144 O O . LEU A 1 275 ? 6.825 78.117 13.252 1.00 46.12 275 LEU A O 1
ATOM 2148 N N . GLY A 1 276 ? 8.745 77.001 12.845 1.00 41.81 276 GLY A N 1
ATOM 2149 C CA . GLY A 1 276 ? 8.786 76.291 14.142 1.00 41.81 276 GLY A CA 1
ATOM 2150 C C . GLY A 1 276 ? 9.384 74.869 14.235 1.00 41.81 276 GLY A C 1
ATOM 2151 O O . GLY A 1 276 ? 8.632 73.922 14.384 1.00 41.81 276 GLY A O 1
ATOM 2152 N N . ALA A 1 277 ? 10.721 74.758 14.207 1.00 45.31 277 ALA A N 1
ATOM 2153 C CA . ALA A 1 277 ? 11.636 73.884 14.990 1.00 45.31 277 ALA A CA 1
ATOM 2154 C C . ALA A 1 277 ? 11.284 72.431 15.438 1.00 45.31 277 ALA A C 1
ATOM 2156 O O . ALA A 1 277 ? 10.385 72.234 16.244 1.00 45.31 277 ALA A O 1
ATOM 2157 N N . ASN A 1 278 ? 12.147 71.449 15.099 1.00 45.06 278 ASN A N 1
ATOM 2158 C CA . ASN A 1 278 ? 13.123 70.744 15.988 1.00 45.06 278 ASN A CA 1
ATOM 2159 C C . ASN A 1 278 ? 13.675 69.473 15.288 1.00 45.06 278 ASN A C 1
ATOM 2161 O O . ASN A 1 278 ? 12.914 68.593 14.912 1.00 45.06 278 ASN A O 1
ATOM 2165 N N . LYS A 1 279 ? 14.955 69.461 14.888 1.00 49.16 279 LYS A N 1
ATOM 2166 C CA . LYS A 1 279 ? 16.129 68.814 15.534 1.00 49.16 279 LYS A CA 1
ATOM 2167 C C . LYS A 1 279 ? 16.179 67.271 15.500 1.00 49.16 279 LYS A C 1
ATOM 2169 O O . LYS A 1 279 ? 15.521 66.607 16.284 1.00 49.16 279 LYS A O 1
ATOM 2174 N N . ASN A 1 280 ? 17.074 66.792 14.626 1.00 48.19 280 ASN A N 1
ATOM 2175 C CA . ASN A 1 280 ? 18.107 65.754 14.786 1.00 48.19 280 ASN A CA 1
ATOM 2176 C C . ASN A 1 280 ? 17.884 64.609 15.785 1.00 48.19 280 ASN A C 1
ATOM 2178 O O . ASN A 1 280 ? 17.812 64.859 16.983 1.00 48.19 280 ASN A O 1
ATOM 2182 N N . LEU A 1 281 ? 18.079 63.375 15.307 1.00 48.59 281 LEU A N 1
ATOM 2183 C CA . LEU A 1 281 ? 19.184 62.518 15.757 1.00 48.59 281 LEU A CA 1
ATOM 2184 C C . LEU A 1 281 ? 19.514 61.472 14.676 1.00 48.59 281 LEU A C 1
ATOM 2186 O O . LEU A 1 281 ? 18.638 60.816 14.121 1.00 48.59 281 LEU A O 1
ATOM 2190 N N . VAL A 1 282 ? 20.803 61.451 14.354 1.00 52.47 282 VAL A N 1
ATOM 2191 C CA . VAL A 1 282 ? 21.556 60.551 13.478 1.00 52.47 282 VAL A CA 1
ATOM 2192 C C . VAL A 1 282 ? 21.846 59.266 14.255 1.00 52.47 282 VAL A C 1
ATOM 2194 O O . VAL A 1 282 ? 22.032 59.362 15.460 1.00 52.47 282 VAL A O 1
ATOM 2197 N N . ASP A 1 283 ? 21.917 58.121 13.573 1.00 49.62 283 ASP A N 1
ATOM 2198 C CA . ASP A 1 283 ? 22.950 57.102 13.814 1.00 49.62 283 ASP A CA 1
ATOM 2199 C C . ASP A 1 283 ? 23.050 56.167 12.592 1.00 49.62 283 ASP A C 1
ATOM 2201 O O . ASP A 1 283 ? 22.091 55.494 12.205 1.00 49.62 283 ASP A O 1
ATOM 2205 N N . THR A 1 284 ? 24.234 56.181 11.982 1.00 50.56 284 THR A N 1
ATOM 2206 C CA . THR A 1 284 ? 24.837 55.157 11.112 1.00 50.56 284 THR A CA 1
ATOM 2207 C C . THR A 1 284 ? 26.250 54.956 11.607 1.00 50.56 284 THR A C 1
ATOM 2209 O O . THR A 1 284 ? 26.892 56.005 11.855 1.00 50.56 284 THR A O 1
#

Radius of gyration: 35.39 Å; chains: 1; bounding box: 63×117×58 Å

Secondary structure (DSSP, 8-state):
--SSTTTSTTSS---------------------------------B-TT-SEEEEEEEEEE--TT---TTSSS---BS-B-TT-EEEEEEEEEE-S-B-S--EEEEEEE--TTBPPEEEEEEEEGGG-TTEEESTT--SEETTEEPSEEEEEEEEEE---BSSS----B-PEEEEEEESSTT-SSBSSEEES-S-BSS---------------HHHHHHHHHHHHHHHHHHHHHHHHHHHHHHHHTT------PPP----------------------------

pLDDT: mean 70.39, std 23.7, range [27.97, 97.69]

Sequence (284 aa):
MKFVHQALLSLVVLVVSVSGNNNGYGNYYNNNGQSASNKTYSEFSVCSDSLITVDELSITCDSPGTYYYGSGKYRNSETCQAGDKGRVHMKFYVKEIIQSTTYITVYVQGYGTVESVYVHAVEDICGVSSIYGKTGTTLCNNGFLQAGYFYLQETFYFGSQSDSYQYKFRPKVEVGFTSDPRSDHYDLGGANTQKCSGNLFFNWSTRPDVAIPEALKSFIITFGILIFCIAATSFVGWYITKRAHASAPAATKSPPLNDAFAYSAENDFRKQAMLGANKNLVDT

Organism: Fistulifera solaris (NCBI:txid1519565)